Protein AF-A0A958CY22-F1 (afdb_monomer_lite)

Structure (mmCIF, N/CA/C/O backbone):
data_AF-A0A958CY22-F1
#
_entry.id   AF-A0A958CY22-F1
#
loop_
_atom_site.group_PDB
_atom_site.id
_atom_site.type_symbol
_atom_site.label_atom_id
_atom_site.label_alt_id
_atom_site.label_comp_id
_atom_site.label_asym_id
_atom_site.label_entity_id
_atom_site.label_seq_id
_atom_site.pdbx_PDB_ins_code
_atom_site.Cartn_x
_atom_site.Cartn_y
_atom_site.Cartn_z
_atom_site.occupancy
_atom_site.B_iso_or_equiv
_atom_site.auth_seq_id
_atom_site.auth_comp_id
_atom_site.auth_asym_id
_atom_site.auth_atom_id
_atom_site.pdbx_PDB_model_num
ATOM 1 N N . MET A 1 1 ? 6.767 20.736 -32.427 1.00 33.72 1 MET A N 1
ATOM 2 C CA . MET A 1 1 ? 7.071 20.604 -30.983 1.00 33.72 1 MET A CA 1
ATOM 3 C C . MET A 1 1 ? 5.880 19.954 -30.278 1.00 33.72 1 MET A C 1
ATOM 5 O O . MET A 1 1 ? 4.885 20.625 -30.028 1.00 33.72 1 MET A O 1
ATOM 9 N N . ARG A 1 2 ? 5.911 18.632 -30.047 1.00 34.78 2 ARG A N 1
ATOM 10 C CA . ARG A 1 2 ? 4.846 17.921 -29.315 1.00 34.78 2 ARG A CA 1
ATOM 11 C C . ARG A 1 2 ? 5.067 18.125 -27.814 1.00 34.78 2 ARG A C 1
ATOM 13 O O . ARG A 1 2 ? 6.156 17.864 -27.317 1.00 34.78 2 ARG A O 1
ATOM 20 N N . ARG A 1 3 ? 4.049 18.636 -27.115 1.00 34.81 3 ARG A N 1
ATOM 21 C CA . ARG A 1 3 ? 4.060 18.842 -25.659 1.00 34.81 3 ARG A CA 1
ATOM 22 C C . ARG A 1 3 ? 4.306 17.505 -24.953 1.00 34.81 3 ARG A C 1
ATOM 24 O O . ARG A 1 3 ? 3.492 16.594 -25.085 1.00 34.81 3 ARG A O 1
ATOM 31 N N . TRP A 1 4 ? 5.395 17.431 -24.194 1.00 35.09 4 TRP A N 1
ATOM 32 C CA . TRP A 1 4 ? 5.685 16.371 -23.234 1.00 35.09 4 TRP A CA 1
ATOM 33 C C . TRP A 1 4 ? 4.557 16.315 -22.201 1.00 35.09 4 TRP A C 1
ATOM 35 O O . TRP A 1 4 ? 4.422 17.208 -21.366 1.00 35.09 4 TRP A O 1
ATOM 45 N N . ARG A 1 5 ? 3.701 15.295 -22.285 1.00 36.97 5 ARG A N 1
ATOM 46 C CA . ARG A 1 5 ? 2.822 14.927 -21.174 1.00 36.97 5 ARG A CA 1
ATOM 47 C C . ARG A 1 5 ? 3.485 13.756 -20.445 1.00 36.97 5 ARG A C 1
ATOM 49 O O . ARG A 1 5 ? 3.917 12.829 -21.123 1.00 36.97 5 ARG A O 1
ATOM 56 N N . PRO A 1 6 ? 3.569 13.765 -19.105 1.00 38.12 6 PRO A N 1
ATOM 57 C CA . PRO A 1 6 ? 4.000 12.587 -18.359 1.00 38.12 6 PRO A CA 1
ATOM 58 C C . PRO A 1 6 ? 3.012 11.441 -18.643 1.00 38.12 6 PRO A C 1
ATOM 60 O O . PRO A 1 6 ? 1.826 11.534 -18.316 1.00 38.12 6 PRO A O 1
ATOM 63 N N . ASN A 1 7 ? 3.483 10.392 -19.323 1.00 43.19 7 ASN A N 1
ATOM 64 C CA . ASN A 1 7 ? 2.647 9.354 -19.940 1.00 43.19 7 ASN A CA 1
ATOM 65 C C . ASN A 1 7 ? 2.098 8.287 -18.963 1.00 43.19 7 ASN A C 1
ATOM 67 O O . ASN A 1 7 ? 1.378 7.396 -19.398 1.00 43.19 7 ASN A O 1
ATOM 71 N N . PHE A 1 8 ? 2.299 8.418 -17.644 1.00 42.06 8 PHE A N 1
ATOM 72 C CA . PHE A 1 8 ? 1.685 7.556 -16.600 1.00 42.06 8 PHE A CA 1
ATOM 73 C C . PHE A 1 8 ? 0.163 7.692 -16.504 1.00 42.06 8 PHE A C 1
ATOM 75 O O . PHE A 1 8 ? -0.465 7.077 -15.649 1.00 42.06 8 PHE A O 1
ATOM 82 N N . ARG A 1 9 ? -0.439 8.548 -17.335 1.00 44.72 9 ARG A N 1
ATOM 83 C CA . ARG A 1 9 ? -1.877 8.827 -17.344 1.00 44.72 9 ARG A CA 1
ATOM 84 C C . ARG A 1 9 ? -2.628 8.129 -18.478 1.00 44.72 9 ARG A C 1
ATOM 86 O O . ARG A 1 9 ? -3.824 8.373 -18.613 1.00 44.72 9 ARG A O 1
ATOM 93 N N . ARG A 1 10 ? -1.967 7.328 -19.326 1.00 46.97 10 ARG A N 1
ATOM 94 C CA . ARG A 1 10 ? -2.679 6.556 -20.353 1.00 46.97 10 ARG A CA 1
ATOM 95 C C . ARG A 1 10 ? -3.283 5.307 -19.724 1.00 46.97 10 ARG A C 1
ATOM 97 O O . ARG A 1 10 ? -2.563 4.418 -19.287 1.00 46.97 10 ARG A O 1
ATOM 104 N N . PHE A 1 11 ? -4.610 5.300 -19.680 1.00 45.62 11 PHE A N 1
ATOM 105 C CA . PHE A 1 11 ? -5.423 4.127 -19.411 1.00 45.62 11 PHE A CA 1
ATOM 106 C C . PHE A 1 11 ? -6.185 3.756 -20.688 1.00 45.62 11 PHE A C 1
ATOM 108 O O . PHE A 1 11 ? -6.754 4.660 -21.311 1.00 45.62 11 PHE A O 1
ATOM 115 N N . PRO A 1 12 ? -6.224 2.469 -21.070 1.00 56.66 12 PRO A N 1
ATOM 116 C CA . PRO A 1 12 ? -5.570 1.331 -20.409 1.00 56.66 12 PRO A CA 1
ATOM 117 C C . PRO A 1 12 ? -4.033 1.390 -20.492 1.00 56.66 12 PRO A C 1
ATOM 119 O O . PRO A 1 12 ? -3.479 2.062 -21.363 1.00 56.66 12 PRO A O 1
ATOM 122 N N . ILE A 1 13 ? -3.358 0.723 -19.548 1.00 59.38 13 ILE A N 1
ATOM 123 C CA . ILE A 1 13 ? -1.906 0.508 -19.612 1.00 59.38 13 ILE A CA 1
ATOM 124 C C . ILE A 1 13 ? -1.635 -0.316 -20.882 1.00 59.38 13 ILE A C 1
ATOM 126 O O . ILE A 1 13 ? -2.369 -1.277 -21.123 1.00 59.38 13 ILE A O 1
ATOM 130 N N . PRO A 1 14 ? -0.649 0.051 -21.722 1.00 64.06 14 PRO A N 1
ATOM 131 C CA . PRO A 1 14 ? -0.356 -0.708 -22.931 1.00 64.06 14 PRO A CA 1
ATOM 132 C C . PRO A 1 14 ? -0.035 -2.158 -22.598 1.00 64.06 14 PRO A C 1
ATOM 134 O O . PRO A 1 14 ? 0.715 -2.411 -21.660 1.00 64.06 14 PRO A O 1
ATOM 137 N N . THR A 1 15 ? -0.567 -3.100 -23.370 1.00 67.12 15 THR A N 1
ATOM 138 C CA . THR A 1 15 ? -0.242 -4.530 -23.242 1.00 67.12 15 THR A CA 1
ATOM 139 C C . THR A 1 15 ? 0.987 -4.922 -24.061 1.00 67.12 15 THR A C 1
ATOM 141 O O . THR A 1 15 ? 1.519 -6.009 -23.870 1.00 67.12 15 THR A O 1
ATOM 144 N N . ASP A 1 16 ? 1.432 -4.055 -24.977 1.00 77.31 16 ASP A N 1
ATOM 145 C CA . ASP A 1 16 ? 2.635 -4.261 -25.783 1.00 77.31 16 ASP A CA 1
ATOM 146 C C . ASP A 1 16 ? 3.909 -4.002 -24.947 1.00 77.31 16 ASP A C 1
ATOM 148 O O . ASP A 1 16 ? 4.103 -2.876 -24.467 1.00 77.31 16 ASP A O 1
ATOM 152 N N . PRO A 1 17 ? 4.804 -4.997 -24.780 1.00 75.62 17 PRO A N 1
ATOM 153 C CA . PRO A 1 17 ? 6.037 -4.842 -24.011 1.00 75.62 17 PRO A CA 1
ATOM 154 C C . PRO A 1 17 ? 6.960 -3.731 -24.532 1.00 75.62 17 PRO A C 1
ATOM 156 O O . PRO A 1 17 ? 7.641 -3.078 -23.735 1.00 75.62 17 PRO A O 1
ATOM 159 N N . LEU A 1 18 ? 6.983 -3.484 -25.848 1.00 80.00 18 LEU A N 1
ATOM 160 C CA . LEU A 1 18 ? 7.815 -2.430 -26.434 1.00 80.00 18 LEU A CA 1
ATOM 161 C C . LEU A 1 18 ? 7.274 -1.038 -26.088 1.00 80.00 18 LEU A C 1
ATOM 163 O O . LEU A 1 18 ? 8.042 -0.146 -25.704 1.00 80.00 18 LEU A O 1
ATOM 167 N N . GLU A 1 19 ? 5.955 -0.847 -26.160 1.00 78.69 19 GLU A N 1
ATOM 168 C CA . GLU A 1 19 ? 5.313 0.389 -25.712 1.00 78.69 19 GLU A CA 1
ATOM 169 C C . GLU A 1 19 ? 5.536 0.617 -24.206 1.00 78.69 19 GLU A C 1
ATOM 171 O O . GLU A 1 19 ? 5.908 1.721 -23.800 1.00 78.69 19 GLU A O 1
ATOM 176 N N . GLN A 1 20 ? 5.419 -0.423 -23.373 1.00 74.62 20 GLN A N 1
ATOM 177 C CA . GLN A 1 20 ? 5.698 -0.338 -21.933 1.00 74.62 20 GLN A CA 1
ATOM 178 C C . GLN A 1 20 ? 7.151 0.062 -21.629 1.00 74.62 20 GLN A C 1
ATOM 180 O O . GLN A 1 20 ? 7.384 0.964 -20.820 1.00 74.62 20 GLN A O 1
ATOM 185 N N . LEU A 1 21 ? 8.137 -0.552 -22.292 1.00 77.81 21 LEU A N 1
ATOM 186 C CA . LEU A 1 21 ? 9.550 -0.176 -22.150 1.00 77.81 21 LEU A CA 1
ATOM 187 C C . LEU A 1 21 ? 9.798 1.262 -22.573 1.00 77.81 21 LEU A C 1
ATOM 189 O O . LEU A 1 21 ? 10.512 1.996 -21.892 1.00 77.81 21 LEU A O 1
ATOM 193 N N . THR A 1 22 ? 9.171 1.680 -23.668 1.00 81.69 22 THR A N 1
ATOM 194 C CA . THR A 1 22 ? 9.268 3.051 -24.165 1.00 81.69 22 THR A CA 1
ATOM 195 C C . THR A 1 22 ? 8.707 4.040 -23.141 1.00 81.69 22 THR A C 1
ATOM 197 O O . THR A 1 22 ? 9.287 5.104 -22.921 1.00 81.69 22 THR A O 1
ATOM 200 N N . LEU A 1 23 ? 7.613 3.699 -22.455 1.00 76.00 23 LEU A N 1
ATOM 201 C CA . LEU A 1 23 ? 7.080 4.501 -21.351 1.00 76.00 23 LEU A CA 1
ATOM 202 C C . LEU A 1 23 ? 8.034 4.564 -20.154 1.00 76.00 23 LEU A C 1
ATOM 204 O O . LEU A 1 23 ? 8.217 5.641 -19.587 1.00 76.00 23 LEU A O 1
ATOM 208 N N . ILE A 1 24 ? 8.659 3.441 -19.792 1.00 75.62 24 ILE A N 1
ATOM 209 C CA . ILE A 1 24 ? 9.658 3.386 -18.717 1.00 75.62 24 ILE A CA 1
ATOM 210 C C . ILE A 1 24 ? 10.870 4.256 -19.054 1.00 75.62 24 ILE A C 1
ATOM 212 O O . ILE A 1 24 ? 11.271 5.089 -18.241 1.00 75.62 24 ILE A O 1
ATOM 216 N N . ALA A 1 25 ? 11.424 4.112 -20.259 1.00 80.88 25 ALA A N 1
ATOM 217 C CA . ALA A 1 25 ? 12.580 4.876 -20.718 1.00 80.88 25 ALA A CA 1
ATOM 218 C C . ALA A 1 25 ? 12.304 6.387 -20.744 1.00 80.88 25 ALA A C 1
ATOM 220 O O . ALA A 1 25 ? 13.154 7.180 -20.339 1.00 80.88 25 ALA A O 1
ATOM 221 N N . ASN A 1 26 ? 11.100 6.784 -21.166 1.00 82.00 26 ASN A N 1
ATOM 222 C CA . ASN A 1 26 ? 10.700 8.188 -21.248 1.00 82.00 26 ASN A CA 1
ATOM 223 C C . ASN A 1 26 ? 10.445 8.848 -19.884 1.00 82.00 26 ASN A C 1
ATOM 225 O O . ASN A 1 26 ? 10.402 10.075 -19.816 1.00 82.00 26 ASN A O 1
ATOM 229 N N . ASP A 1 27 ? 10.283 8.078 -18.804 1.00 74.75 27 ASP A N 1
ATOM 230 C CA . ASP A 1 27 ? 10.155 8.627 -17.451 1.00 74.75 27 ASP A CA 1
ATOM 231 C C . ASP A 1 27 ? 10.815 7.742 -16.392 1.00 74.75 27 ASP A C 1
ATOM 233 O O . ASP A 1 27 ? 10.229 7.279 -15.406 1.00 74.75 27 ASP A O 1
ATOM 237 N N . ARG A 1 28 ? 12.112 7.551 -16.593 1.00 77.50 28 ARG A N 1
ATOM 238 C CA . ARG A 1 28 ? 12.985 6.890 -15.632 1.00 77.50 28 ARG A CA 1
ATOM 239 C C . ARG A 1 28 ? 12.877 7.498 -14.228 1.00 77.50 28 ARG A C 1
ATOM 241 O O . ARG A 1 28 ? 12.958 6.770 -13.235 1.00 77.50 28 ARG A O 1
ATOM 248 N N . ALA A 1 29 ? 12.699 8.818 -14.140 1.00 73.69 29 ALA A N 1
ATOM 249 C CA . ALA A 1 29 ? 12.594 9.540 -12.877 1.00 73.69 29 ALA A CA 1
ATOM 250 C C . ALA A 1 29 ? 11.324 9.149 -12.108 1.00 73.69 29 ALA A C 1
ATOM 252 O O . ALA A 1 29 ? 11.418 8.805 -10.933 1.00 73.69 29 ALA A O 1
ATOM 253 N N . GLY A 1 30 ? 10.162 9.119 -12.765 1.00 71.81 30 GLY A N 1
ATOM 254 C CA . GLY A 1 30 ? 8.895 8.693 -12.173 1.00 71.81 30 GLY A CA 1
ATOM 255 C C . GLY A 1 30 ? 8.914 7.234 -11.714 1.00 71.81 30 GLY A C 1
ATOM 256 O O . GLY A 1 30 ? 8.456 6.928 -10.612 1.00 71.81 30 GLY A O 1
ATOM 257 N N . TRP A 1 31 ? 9.522 6.339 -12.499 1.00 73.50 31 TRP A N 1
ATOM 258 C CA . TRP A 1 31 ? 9.718 4.934 -12.111 1.00 73.50 31 TRP A CA 1
ATOM 259 C C . TRP A 1 31 ? 10.603 4.774 -10.876 1.00 73.50 31 TRP A C 1
ATOM 261 O O . TRP A 1 31 ? 10.251 4.041 -9.949 1.00 73.50 31 TRP A O 1
ATOM 271 N N . THR A 1 32 ? 11.719 5.502 -10.841 1.00 76.50 32 THR A N 1
ATOM 272 C CA . THR A 1 32 ? 12.654 5.510 -9.707 1.00 76.50 32 THR A CA 1
ATOM 273 C C . THR A 1 32 ? 11.997 6.104 -8.463 1.00 76.50 32 THR A C 1
ATOM 275 O O . THR A 1 32 ? 12.089 5.534 -7.378 1.00 76.50 32 THR A O 1
ATOM 278 N N . ALA A 1 33 ? 11.267 7.211 -8.619 1.00 72.94 33 ALA A N 1
ATOM 279 C CA . ALA A 1 33 ? 10.546 7.854 -7.531 1.00 72.94 33 ALA A CA 1
ATOM 280 C C . ALA A 1 33 ? 9.506 6.911 -6.918 1.00 72.94 33 ALA A C 1
ATOM 282 O O . ALA A 1 33 ? 9.477 6.763 -5.703 1.00 72.94 33 ALA A O 1
ATOM 283 N N . GLN A 1 34 ? 8.707 6.207 -7.726 1.00 75.38 34 GLN A N 1
ATOM 284 C CA . GLN A 1 34 ? 7.757 5.214 -7.210 1.00 75.38 34 GLN A CA 1
ATOM 285 C C . GLN A 1 34 ? 8.470 4.089 -6.450 1.00 75.38 34 GLN A C 1
ATOM 287 O O . GLN A 1 34 ? 8.068 3.748 -5.339 1.00 75.38 34 GLN A O 1
ATOM 292 N N . ALA A 1 35 ? 9.558 3.550 -7.005 1.00 80.81 35 ALA A N 1
ATOM 293 C CA . ALA A 1 35 ? 10.323 2.489 -6.355 1.00 80.81 35 ALA A CA 1
ATOM 294 C C . ALA A 1 35 ? 10.860 2.893 -4.968 1.00 80.81 35 ALA A C 1
ATOM 296 O O . ALA A 1 35 ? 11.015 2.031 -4.107 1.00 80.81 35 ALA A O 1
ATOM 297 N N . VAL A 1 36 ? 11.107 4.182 -4.724 1.00 81.56 36 VAL A N 1
ATOM 298 C CA . VAL A 1 36 ? 11.608 4.688 -3.436 1.00 81.56 36 VAL A CA 1
ATOM 299 C C . VAL A 1 36 ? 10.482 5.164 -2.514 1.00 81.56 36 VAL A C 1
ATOM 301 O O . VAL A 1 36 ? 10.473 4.834 -1.330 1.00 81.56 36 VAL A O 1
ATOM 304 N N . ILE A 1 37 ? 9.513 5.917 -3.036 1.00 81.31 37 ILE A N 1
ATOM 305 C CA . ILE A 1 37 ? 8.447 6.544 -2.242 1.00 81.31 37 ILE A CA 1
ATOM 306 C C . ILE A 1 37 ? 7.536 5.486 -1.614 1.00 81.31 37 ILE A C 1
ATOM 308 O O . ILE A 1 37 ? 7.178 5.622 -0.448 1.00 81.31 37 ILE A O 1
ATOM 312 N N . PHE A 1 38 ? 7.179 4.419 -2.336 1.00 79.81 38 PHE A N 1
ATOM 313 C CA . PHE A 1 38 ? 6.271 3.397 -1.804 1.00 79.81 38 PHE A CA 1
ATOM 314 C C . PHE A 1 38 ? 6.808 2.679 -0.561 1.00 79.81 38 PHE A C 1
ATOM 316 O O . PHE A 1 38 ? 6.089 2.656 0.440 1.00 79.81 38 PHE A O 1
ATOM 323 N N . PRO A 1 39 ? 8.052 2.160 -0.546 1.00 84.44 39 PRO A N 1
ATOM 324 C CA . PRO A 1 39 ? 8.651 1.628 0.674 1.00 84.44 39 PRO A CA 1
ATOM 325 C C . PRO A 1 39 ? 8.637 2.623 1.836 1.00 84.44 39 PRO A C 1
ATOM 327 O O . PRO A 1 39 ? 8.275 2.267 2.955 1.00 84.44 39 PRO A O 1
ATOM 330 N N . VAL A 1 40 ? 8.980 3.888 1.576 1.00 85.25 40 VAL A N 1
ATOM 331 C CA . VAL A 1 40 ? 8.979 4.933 2.610 1.00 85.25 40 VAL A CA 1
ATOM 332 C C . VAL A 1 40 ? 7.570 5.143 3.170 1.00 85.25 40 VAL A C 1
ATOM 334 O O . VAL A 1 40 ? 7.398 5.219 4.386 1.00 85.25 40 VAL A O 1
ATOM 337 N N . CYS A 1 41 ? 6.549 5.172 2.311 1.00 84.19 41 CYS A N 1
ATOM 338 C CA . CYS A 1 41 ? 5.154 5.266 2.731 1.00 84.19 41 CYS A CA 1
ATOM 339 C C . CYS A 1 41 ? 4.720 4.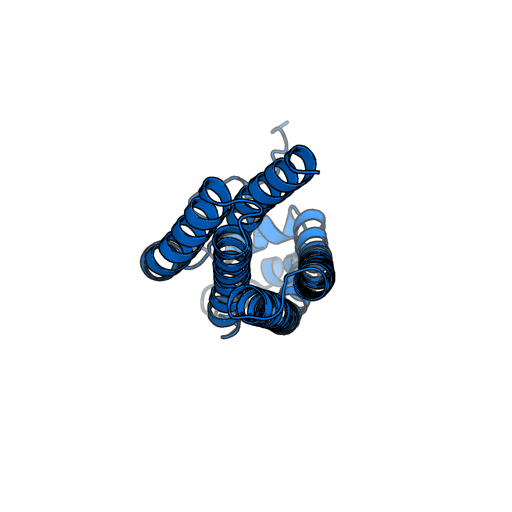055 3.568 1.00 84.19 41 CYS A C 1
ATOM 341 O O . CYS A 1 41 ? 4.157 4.244 4.642 1.00 84.19 41 CYS A O 1
ATOM 343 N N . PHE A 1 42 ? 5.006 2.822 3.135 1.00 84.44 42 PHE A N 1
ATOM 344 C CA . PHE A 1 42 ? 4.632 1.628 3.903 1.00 84.44 42 PHE A CA 1
ATOM 345 C C . PHE A 1 42 ? 5.344 1.553 5.258 1.00 84.44 42 PHE A C 1
ATOM 347 O O . PHE A 1 42 ? 4.730 1.168 6.257 1.00 84.44 42 PHE A O 1
ATOM 354 N N . LEU A 1 43 ? 6.607 1.981 5.325 1.00 89.25 43 LEU A N 1
ATOM 355 C CA . LEU A 1 43 ? 7.3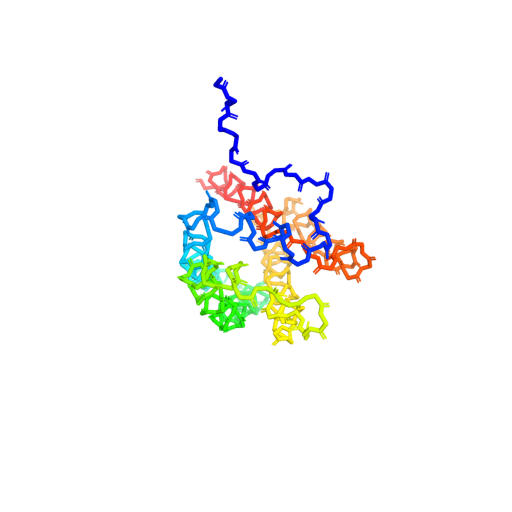24 2.118 6.590 1.00 89.25 43 LEU A CA 1
ATOM 356 C C . LEU A 1 43 ? 6.637 3.139 7.505 1.00 89.25 43 LEU A C 1
ATOM 358 O O . LEU A 1 43 ? 6.365 2.838 8.668 1.00 89.25 43 LEU A O 1
ATOM 362 N N . ALA A 1 44 ? 6.301 4.317 6.974 1.00 86.00 44 ALA A N 1
ATOM 363 C CA . ALA A 1 44 ? 5.577 5.334 7.726 1.00 86.00 44 ALA A CA 1
ATOM 364 C C . ALA A 1 44 ? 4.228 4.803 8.240 1.00 86.00 44 ALA A C 1
ATOM 366 O O . ALA A 1 44 ? 3.904 5.007 9.407 1.00 86.00 44 ALA A O 1
ATOM 367 N N . PHE A 1 45 ? 3.470 4.064 7.425 1.00 84.94 45 PHE A N 1
ATOM 368 C CA . PHE A 1 45 ? 2.190 3.476 7.841 1.00 84.94 45 PHE A CA 1
ATOM 369 C C . PHE A 1 45 ? 2.360 2.435 8.934 1.00 84.94 45 PHE A C 1
ATOM 371 O O . PHE A 1 45 ? 1.628 2.468 9.916 1.00 84.94 45 PHE A O 1
ATOM 378 N N . THR A 1 46 ? 3.363 1.569 8.817 1.00 91.06 46 THR A N 1
ATOM 379 C CA . THR A 1 46 ? 3.685 0.581 9.854 1.00 91.06 46 THR A CA 1
ATOM 380 C C . THR A 1 46 ? 3.913 1.266 11.205 1.00 91.06 46 THR A C 1
ATOM 382 O O . THR A 1 46 ? 3.333 0.867 12.216 1.00 91.06 46 THR A O 1
ATOM 385 N N . ILE A 1 47 ? 4.694 2.352 11.213 1.00 92.12 47 ILE A N 1
ATOM 386 C CA . ILE A 1 47 ? 4.995 3.131 12.422 1.00 92.12 47 ILE A CA 1
ATOM 387 C C . ILE A 1 47 ? 3.742 3.839 12.949 1.00 92.12 47 ILE A C 1
ATOM 389 O O . ILE A 1 47 ? 3.430 3.727 14.135 1.00 92.12 47 ILE A O 1
ATOM 393 N N . ILE A 1 48 ? 3.008 4.548 12.085 1.00 89.00 48 ILE A N 1
ATOM 394 C CA . ILE A 1 48 ? 1.806 5.299 12.471 1.00 89.00 48 ILE A CA 1
ATOM 395 C C . ILE A 1 48 ? 0.748 4.347 13.030 1.00 89.00 48 ILE A C 1
ATOM 397 O O . ILE A 1 48 ? 0.194 4.610 14.092 1.00 89.00 48 ILE A O 1
ATOM 401 N N . PHE A 1 49 ? 0.492 3.218 12.373 1.00 91.81 49 PHE A N 1
ATOM 402 C CA . PHE A 1 49 ? -0.534 2.270 12.806 1.00 91.81 49 PHE A CA 1
ATOM 403 C C . PHE A 1 49 ? -0.144 1.621 14.135 1.00 91.81 49 PHE A C 1
ATOM 405 O O . PHE A 1 49 ? -0.985 1.514 15.027 1.00 91.81 49 PHE A O 1
ATOM 412 N N . GLY A 1 50 ? 1.136 1.281 14.325 1.00 91.19 50 GLY A N 1
ATOM 413 C CA . GLY A 1 50 ? 1.646 0.799 15.612 1.00 91.19 50 GLY A CA 1
ATOM 414 C C . GLY A 1 50 ? 1.498 1.838 16.731 1.00 91.19 50 GLY A C 1
ATOM 415 O O . GLY A 1 50 ? 1.051 1.521 17.834 1.00 91.19 50 GLY A O 1
ATOM 416 N N . TRP A 1 51 ? 1.794 3.105 16.433 1.00 92.56 51 TRP A N 1
ATOM 417 C CA . TRP A 1 51 ? 1.621 4.232 17.354 1.00 92.56 51 TRP A CA 1
ATOM 418 C C . TRP A 1 51 ? 0.149 4.486 17.712 1.00 92.56 51 TRP A C 1
ATOM 420 O O . TRP A 1 51 ? -0.159 4.793 18.868 1.00 92.56 51 TRP A O 1
ATOM 430 N N . MET A 1 52 ? -0.768 4.326 16.752 1.00 90.06 52 MET A N 1
ATOM 431 C CA . MET A 1 52 ? -2.213 4.402 16.989 1.00 90.06 52 MET A CA 1
ATOM 432 C C . MET A 1 52 ? -2.679 3.233 17.855 1.00 90.06 52 MET A C 1
ATOM 434 O O . MET A 1 52 ? -3.372 3.446 18.845 1.00 90.06 52 MET A O 1
ATOM 438 N N . ALA A 1 53 ? -2.240 2.012 17.546 1.00 92.38 53 ALA A N 1
ATOM 439 C CA . ALA A 1 53 ? -2.578 0.823 18.316 1.00 92.38 53 ALA A CA 1
ATOM 440 C C . ALA A 1 53 ? -2.166 0.943 19.791 1.00 92.38 53 ALA A C 1
ATOM 442 O O . ALA A 1 53 ? -2.897 0.504 20.676 1.00 92.38 53 ALA A O 1
ATOM 443 N N . ALA A 1 54 ? -1.025 1.578 20.075 1.00 93.12 54 ALA A N 1
ATOM 444 C CA . ALA A 1 54 ? -0.571 1.835 21.440 1.00 93.12 54 ALA A CA 1
ATOM 445 C C . ALA A 1 54 ? -1.479 2.801 22.228 1.00 93.12 54 ALA A C 1
ATOM 447 O O . ALA A 1 54 ? -1.475 2.755 23.456 1.00 93.12 54 ALA A O 1
ATOM 448 N N . ARG A 1 55 ? -2.253 3.656 21.543 1.00 91.31 55 ARG A N 1
ATOM 449 C CA . ARG A 1 55 ? -3.187 4.623 22.152 1.00 91.31 55 ARG A CA 1
ATOM 450 C C . ARG A 1 55 ? -4.620 4.124 22.270 1.00 91.31 55 ARG A C 1
ATOM 452 O O . ARG A 1 55 ? -5.410 4.747 22.973 1.00 91.31 55 ARG A O 1
ATOM 459 N N . LEU A 1 56 ? -4.973 3.047 21.575 1.00 90.38 56 LEU A N 1
ATOM 460 C CA . LEU A 1 56 ? -6.316 2.491 21.664 1.00 90.38 56 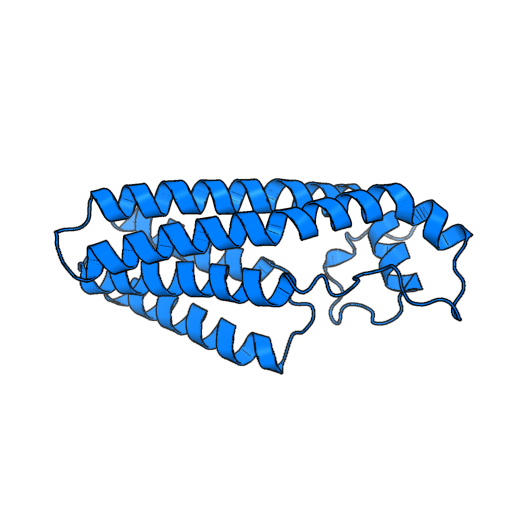LEU A CA 1
ATOM 461 C C . LEU A 1 56 ? -6.511 1.742 22.993 1.00 90.38 56 LEU A C 1
ATOM 463 O O . LEU A 1 56 ? -5.571 1.111 23.491 1.00 90.38 56 LEU A O 1
ATOM 467 N N . PRO A 1 57 ? -7.731 1.769 23.562 1.00 88.06 57 PRO A N 1
ATOM 468 C CA . PRO A 1 57 ? -8.050 0.990 24.752 1.00 88.06 57 PRO A CA 1
ATOM 469 C C . PRO A 1 57 ? -7.824 -0.506 24.502 1.00 88.06 57 PRO A C 1
ATOM 471 O O . PRO A 1 57 ? -7.947 -1.000 23.378 1.00 88.06 57 PRO A O 1
ATOM 474 N N . ALA A 1 58 ? -7.476 -1.241 25.561 1.00 90.00 58 ALA A N 1
ATOM 475 C CA . ALA A 1 58 ? -7.300 -2.687 25.476 1.00 90.00 58 ALA A CA 1
ATOM 476 C C . ALA A 1 58 ? -8.602 -3.359 25.004 1.00 90.00 58 ALA A C 1
ATOM 478 O O . ALA A 1 58 ? -9.681 -3.052 25.504 1.00 90.00 58 ALA A O 1
ATOM 479 N N . GLY A 1 59 ? -8.496 -4.266 24.029 1.00 92.50 59 GLY A N 1
ATOM 480 C CA . GLY A 1 59 ? -9.650 -4.931 23.426 1.00 92.50 59 GLY A CA 1
ATOM 481 C C . GLY A 1 59 ? -9.446 -5.243 21.946 1.00 92.50 59 GLY A C 1
ATOM 482 O O . GLY A 1 59 ? -8.335 -5.153 21.417 1.00 92.50 59 GLY A O 1
ATOM 483 N N . SER A 1 60 ? -10.536 -5.604 21.269 1.00 93.44 60 SER A N 1
ATOM 484 C CA . SER A 1 60 ? -10.538 -5.984 19.850 1.00 93.44 60 SER A CA 1
ATOM 485 C C . SER A 1 60 ? -10.016 -4.870 18.938 1.00 93.44 60 SER A C 1
ATOM 487 O O . SER A 1 60 ? -9.208 -5.141 18.055 1.00 93.44 60 SER A O 1
ATOM 489 N N . ALA A 1 61 ? -10.394 -3.613 19.191 1.00 93.19 61 ALA A N 1
ATOM 490 C CA . ALA A 1 61 ? -9.938 -2.464 18.407 1.00 93.19 61 ALA A CA 1
ATOM 491 C C . ALA A 1 61 ? -8.405 -2.325 18.402 1.00 93.19 61 ALA A C 1
ATOM 493 O O . ALA A 1 61 ? -7.796 -2.116 17.353 1.00 93.19 61 ALA A O 1
ATOM 494 N N . ARG A 1 62 ? -7.755 -2.519 19.557 1.00 95.31 62 ARG A N 1
ATOM 495 C CA . ARG A 1 62 ? -6.291 -2.480 19.657 1.00 95.31 62 ARG A CA 1
ATOM 496 C C . ARG A 1 62 ? -5.629 -3.620 18.888 1.00 95.31 62 ARG A C 1
ATOM 498 O O . ARG A 1 62 ? -4.657 -3.377 18.179 1.00 95.31 62 ARG A O 1
ATOM 505 N N . TRP A 1 63 ? -6.157 -4.839 18.984 1.00 97.56 63 TRP A N 1
ATOM 506 C CA . TRP A 1 63 ? -5.624 -5.981 18.233 1.00 97.56 63 TRP A CA 1
ATOM 507 C C . TRP A 1 63 ? -5.767 -5.810 16.721 1.00 97.56 63 TRP A C 1
ATOM 509 O O . TRP A 1 63 ? -4.835 -6.130 15.988 1.00 97.56 63 TRP A O 1
ATOM 519 N N . LEU A 1 64 ? -6.879 -5.234 16.257 1.00 96.38 64 LEU A N 1
ATOM 520 C CA . LEU A 1 64 ? -7.066 -4.891 14.846 1.00 96.38 64 LEU A CA 1
ATOM 521 C C . LEU A 1 64 ? -6.049 -3.845 14.375 1.00 96.38 64 LEU A C 1
ATOM 523 O O . LEU A 1 64 ? -5.470 -4.005 13.305 1.00 96.38 64 LEU A O 1
ATOM 527 N N . ALA A 1 65 ? -5.763 -2.820 15.182 1.00 94.62 65 ALA A N 1
ATOM 528 C CA . ALA A 1 65 ? -4.740 -1.829 14.850 1.00 94.62 65 ALA A CA 1
ATOM 529 C C . ALA A 1 65 ? -3.312 -2.419 14.845 1.00 94.62 65 ALA A C 1
ATOM 531 O O . ALA A 1 65 ? -2.502 -2.053 13.994 1.00 94.62 65 ALA A O 1
ATOM 532 N N . ILE A 1 66 ? -3.002 -3.369 15.738 1.00 97.06 66 ILE A N 1
ATOM 533 C CA . ILE A 1 66 ? -1.731 -4.120 15.702 1.00 97.06 66 ILE A CA 1
ATOM 534 C C . ILE A 1 66 ? -1.643 -4.947 14.416 1.00 97.06 66 ILE A C 1
ATOM 536 O O . ILE A 1 66 ? -0.642 -4.876 13.706 1.00 97.06 66 ILE A O 1
ATOM 540 N N . ALA A 1 67 ? -2.695 -5.701 14.088 1.00 97.50 67 ALA A N 1
ATOM 541 C CA . ALA A 1 67 ? -2.749 -6.495 12.866 1.00 97.50 67 ALA A CA 1
ATOM 542 C C . ALA A 1 67 ? -2.616 -5.614 11.612 1.00 97.50 67 ALA A C 1
ATOM 544 O O . ALA A 1 67 ? -1.909 -5.985 10.678 1.00 97.50 67 ALA A O 1
ATOM 545 N N . ALA A 1 68 ? -3.213 -4.418 11.620 1.00 94.69 68 ALA A N 1
ATOM 546 C CA . ALA A 1 68 ? -3.045 -3.427 10.563 1.00 94.69 68 ALA A CA 1
ATOM 547 C C . ALA A 1 68 ? -1.578 -3.007 10.395 1.00 94.69 68 ALA A C 1
ATOM 549 O O . ALA A 1 68 ? -1.069 -2.993 9.276 1.00 94.69 68 ALA A O 1
ATOM 550 N N . ALA A 1 69 ? -0.880 -2.704 11.494 1.00 95.69 69 ALA A N 1
ATOM 551 C CA . ALA A 1 69 ? 0.537 -2.346 11.460 1.00 95.69 69 ALA A CA 1
ATOM 552 C C . ALA A 1 69 ? 1.406 -3.491 10.913 1.00 95.69 69 ALA A C 1
ATOM 554 O O . ALA A 1 69 ? 2.259 -3.264 10.057 1.00 95.69 69 ALA A O 1
ATOM 555 N N . LEU A 1 70 ? 1.152 -4.729 11.346 1.00 97.44 70 LEU A N 1
ATOM 556 C CA . LEU A 1 70 ? 1.860 -5.911 10.846 1.00 97.44 70 LEU A CA 1
ATOM 557 C C . LEU A 1 70 ? 1.601 -6.147 9.352 1.00 97.44 70 LEU A C 1
ATOM 559 O O . LEU A 1 70 ? 2.538 -6.428 8.608 1.00 97.44 70 LEU A O 1
ATOM 563 N N . ALA A 1 71 ? 0.358 -5.983 8.894 1.00 94.50 71 ALA A N 1
ATOM 564 C CA . ALA A 1 71 ? 0.005 -6.098 7.483 1.00 94.50 71 ALA A CA 1
ATOM 565 C C . ALA A 1 71 ? 0.668 -5.001 6.629 1.00 94.50 71 ALA A C 1
ATOM 567 O O . ALA A 1 71 ? 1.154 -5.293 5.538 1.00 94.50 71 ALA A O 1
ATOM 568 N N . ALA A 1 72 ? 0.768 -3.766 7.135 1.00 91.12 72 ALA A N 1
ATOM 569 C CA . ALA A 1 72 ? 1.521 -2.697 6.475 1.00 91.12 72 ALA A CA 1
ATOM 570 C C . ALA A 1 72 ? 3.024 -3.028 6.389 1.00 91.12 72 ALA A C 1
ATOM 572 O O . ALA A 1 72 ? 3.641 -2.824 5.342 1.00 91.12 72 ALA A O 1
ATOM 573 N N . GLY A 1 73 ? 3.593 -3.617 7.446 1.00 93.31 73 GLY A N 1
ATOM 574 C CA . GLY A 1 73 ? 4.975 -4.101 7.454 1.00 93.31 73 GLY A CA 1
ATOM 575 C C . GLY A 1 73 ? 5.206 -5.245 6.463 1.00 93.31 73 GLY A C 1
ATOM 576 O O . GLY A 1 73 ? 6.207 -5.260 5.752 1.00 93.31 73 GLY A O 1
ATOM 577 N N . ALA A 1 74 ? 4.257 -6.172 6.338 1.00 93.94 74 ALA A N 1
ATOM 578 C CA . ALA A 1 74 ? 4.308 -7.220 5.322 1.00 93.94 74 ALA A CA 1
ATOM 579 C C . ALA A 1 74 ? 4.218 -6.640 3.899 1.00 93.94 74 ALA A C 1
ATOM 581 O O . ALA A 1 74 ? 4.991 -7.037 3.028 1.00 93.94 74 ALA A O 1
ATOM 582 N N . ALA A 1 75 ? 3.339 -5.656 3.670 1.00 89.81 75 ALA A N 1
ATOM 583 C CA . ALA A 1 75 ? 3.228 -4.965 2.385 1.00 89.81 75 ALA A CA 1
ATOM 584 C C . ALA A 1 75 ? 4.538 -4.261 1.999 1.00 89.81 75 ALA A C 1
ATOM 586 O O . ALA A 1 75 ? 4.956 -4.357 0.847 1.00 89.81 75 ALA A O 1
ATOM 587 N N . LEU A 1 76 ? 5.225 -3.629 2.962 1.00 91.12 76 LEU A N 1
ATOM 588 C CA . LEU A 1 76 ? 6.569 -3.080 2.764 1.00 91.12 76 LEU A CA 1
ATOM 589 C C . LEU A 1 76 ? 7.530 -4.152 2.241 1.00 91.12 76 LEU A C 1
ATOM 591 O O . LEU A 1 76 ? 8.144 -3.958 1.194 1.00 91.12 76 LEU A O 1
ATOM 595 N N . LEU A 1 77 ? 7.650 -5.280 2.948 1.00 93.50 77 LEU A N 1
ATOM 596 C CA . LEU A 1 77 ? 8.587 -6.349 2.588 1.00 93.50 77 LEU A CA 1
ATOM 597 C C . LEU A 1 77 ? 8.289 -6.936 1.204 1.00 93.50 77 LEU A C 1
ATOM 599 O O . LEU A 1 77 ? 9.209 -7.154 0.421 1.00 93.50 77 LEU A O 1
ATOM 603 N N . LEU A 1 78 ? 7.011 -7.137 0.881 1.00 89.50 78 LEU A N 1
ATOM 604 C CA . LEU A 1 78 ? 6.563 -7.659 -0.414 1.00 89.50 78 LEU A CA 1
ATOM 605 C C . LEU A 1 78 ? 6.757 -6.657 -1.560 1.00 89.50 78 LEU A C 1
ATOM 607 O O . LEU A 1 78 ? 6.900 -7.060 -2.716 1.00 89.50 78 LEU A O 1
ATOM 611 N N . TRP A 1 79 ? 6.805 -5.360 -1.249 1.00 87.00 79 TRP A N 1
ATOM 612 C CA . TRP A 1 79 ? 7.075 -4.309 -2.222 1.00 87.00 79 TRP A CA 1
ATOM 613 C C . TRP A 1 79 ? 8.573 -4.145 -2.530 1.00 87.00 79 TRP A C 1
ATOM 615 O O . TRP A 1 79 ? 8.920 -3.705 -3.624 1.00 87.00 79 TRP A O 1
ATOM 625 N N . LEU A 1 80 ? 9.490 -4.523 -1.629 1.00 89.44 80 LEU A N 1
ATOM 626 C CA . LEU A 1 80 ? 10.936 -4.365 -1.864 1.00 89.44 80 LEU A CA 1
ATOM 627 C C . LEU A 1 80 ? 11.440 -5.068 -3.147 1.00 89.44 80 LEU A C 1
ATOM 629 O O . LEU A 1 80 ? 12.160 -4.418 -3.910 1.00 89.44 80 LEU A O 1
ATOM 633 N N . PRO A 1 81 ? 11.049 -6.324 -3.458 1.00 86.88 81 PRO A N 1
ATOM 634 C CA . PRO A 1 81 ? 11.387 -6.955 -4.735 1.00 86.88 81 PRO A CA 1
ATOM 635 C C . PRO A 1 81 ? 10.841 -6.185 -5.944 1.00 86.88 81 PRO A C 1
ATOM 637 O O . PRO A 1 81 ? 11.547 -6.017 -6.936 1.00 86.88 81 PRO A O 1
ATOM 640 N N . ILE A 1 82 ? 9.621 -5.645 -5.840 1.00 82.81 82 ILE A N 1
ATOM 641 C CA . ILE A 1 82 ? 8.993 -4.832 -6.893 1.00 82.81 82 ILE A CA 1
ATOM 642 C C . ILE A 1 82 ? 9.801 -3.551 -7.108 1.00 82.81 82 ILE A C 1
ATOM 644 O O . ILE A 1 82 ? 10.082 -3.179 -8.245 1.00 82.81 82 ILE A O 1
ATOM 648 N N . SER A 1 83 ? 10.223 -2.883 -6.034 1.00 85.19 83 SER A N 1
ATOM 649 C CA . SER A 1 83 ? 11.101 -1.714 -6.113 1.00 85.19 83 SER A CA 1
ATOM 650 C C . SER A 1 83 ? 12.429 -2.033 -6.794 1.00 85.19 83 SER A C 1
ATOM 652 O O . SER A 1 83 ? 12.855 -1.272 -7.662 1.00 85.19 83 SER A O 1
ATOM 654 N N . ALA A 1 84 ? 13.070 -3.150 -6.446 1.00 87.19 84 ALA A N 1
ATOM 655 C CA . ALA A 1 84 ? 14.323 -3.567 -7.071 1.00 87.19 84 ALA A CA 1
ATOM 656 C C . ALA A 1 84 ? 14.150 -3.812 -8.579 1.00 87.19 84 ALA A C 1
ATOM 658 O O . ALA A 1 84 ? 14.925 -3.290 -9.384 1.00 87.19 84 ALA A O 1
ATOM 659 N N . ASP A 1 85 ? 13.091 -4.522 -8.971 1.00 83.12 85 ASP A N 1
ATOM 660 C CA . ASP A 1 85 ? 12.773 -4.777 -10.376 1.00 83.12 85 ASP A CA 1
ATOM 661 C C . ASP A 1 85 ? 12.462 -3.485 -11.136 1.00 83.12 85 ASP A C 1
ATOM 663 O O . ASP A 1 85 ? 12.952 -3.286 -12.248 1.00 83.12 85 ASP A O 1
ATOM 667 N N . ARG A 1 86 ? 11.729 -2.555 -10.518 1.00 81.75 86 ARG A N 1
ATOM 668 C CA . ARG A 1 86 ? 11.456 -1.230 -11.089 1.00 81.75 86 ARG A CA 1
ATOM 669 C C . ARG A 1 86 ? 12.724 -0.416 -11.303 1.00 81.75 86 ARG A C 1
ATOM 671 O O . ARG A 1 86 ? 12.867 0.193 -12.359 1.00 81.75 86 ARG A O 1
ATOM 678 N N . LEU A 1 87 ? 13.649 -0.416 -10.344 1.00 85.69 87 LEU A N 1
ATOM 679 C CA . LEU A 1 87 ? 14.939 0.269 -10.474 1.00 85.69 87 LEU A CA 1
ATOM 680 C C . LEU A 1 87 ? 15.800 -0.363 -11.572 1.00 85.69 87 LEU A C 1
ATOM 682 O O . LEU A 1 87 ? 16.397 0.360 -12.371 1.00 85.69 87 LEU A O 1
ATOM 686 N N . ARG A 1 88 ? 15.820 -1.699 -11.658 1.00 86.69 88 ARG A N 1
ATOM 687 C CA . ARG A 1 88 ? 16.514 -2.434 -12.724 1.00 86.69 88 ARG A CA 1
ATOM 688 C C . ARG A 1 88 ? 15.944 -2.090 -14.099 1.00 86.69 88 ARG A C 1
ATOM 690 O O . ARG A 1 88 ? 16.712 -1.758 -15.000 1.00 86.69 88 ARG A O 1
ATOM 697 N N . LEU A 1 89 ? 14.620 -2.140 -14.257 1.00 81.44 89 LEU A N 1
ATOM 698 C CA . LEU A 1 89 ? 13.935 -1.794 -15.506 1.00 81.44 89 LEU A CA 1
ATOM 699 C C . LEU A 1 89 ? 14.197 -0.335 -15.884 1.00 81.44 89 LEU A C 1
ATOM 701 O O . LEU A 1 89 ? 14.590 -0.055 -17.009 1.00 81.44 89 LEU A O 1
ATOM 705 N N . ALA A 1 90 ? 14.079 0.590 -14.932 1.00 82.19 90 ALA A N 1
ATOM 706 C CA . ALA A 1 90 ? 14.365 2.004 -15.151 1.00 82.19 90 ALA A CA 1
ATOM 707 C C . ALA A 1 90 ? 15.822 2.247 -15.593 1.00 82.19 90 ALA A C 1
ATOM 709 O O . ALA A 1 90 ? 16.080 3.135 -16.405 1.00 82.19 90 ALA A O 1
ATOM 710 N N . ALA A 1 91 ? 16.780 1.466 -15.083 1.00 85.81 91 ALA A N 1
ATOM 711 C CA . ALA A 1 91 ? 18.185 1.566 -15.466 1.00 85.81 91 ALA A CA 1
ATOM 712 C C . ALA A 1 91 ? 18.484 0.983 -16.856 1.00 85.81 91 ALA A C 1
ATOM 714 O O . ALA A 1 91 ? 19.303 1.552 -17.572 1.00 85.81 91 ALA A O 1
ATOM 715 N N . ARG A 1 92 ? 17.822 -0.119 -17.234 1.00 87.31 92 ARG A N 1
ATOM 716 C CA . ARG A 1 92 ? 18.130 -0.895 -18.449 1.00 87.31 92 ARG A CA 1
ATOM 717 C C . ARG A 1 92 ? 17.157 -0.680 -19.609 1.00 87.31 92 ARG A C 1
ATOM 719 O O . ARG A 1 92 ? 17.407 -1.190 -20.694 1.00 87.31 92 ARG A O 1
ATOM 726 N N . ALA A 1 93 ? 16.082 0.088 -19.424 1.00 83.88 93 ALA A N 1
ATOM 727 C CA . ALA A 1 93 ? 15.018 0.232 -20.422 1.00 83.88 93 ALA A CA 1
ATOM 728 C C . ALA A 1 93 ? 15.530 0.619 -21.821 1.00 83.88 93 ALA A C 1
ATOM 730 O O . ALA A 1 93 ? 15.068 0.056 -22.805 1.00 83.88 93 ALA A O 1
ATOM 731 N N . ALA A 1 94 ? 16.511 1.523 -21.926 1.00 82.56 94 ALA A N 1
ATOM 732 C CA . ALA A 1 94 ? 17.073 1.925 -23.219 1.00 82.56 94 ALA A CA 1
ATOM 733 C C . ALA A 1 94 ? 17.812 0.779 -23.940 1.00 82.56 94 ALA A C 1
ATOM 735 O O . ALA A 1 94 ? 17.654 0.611 -25.147 1.00 82.56 94 ALA A O 1
ATOM 736 N N . GLU A 1 95 ? 18.575 -0.035 -23.204 1.00 85.69 95 GLU A N 1
ATOM 737 C CA . GLU A 1 95 ? 19.267 -1.215 -23.743 1.00 85.69 95 GLU A CA 1
ATOM 738 C C . GLU A 1 95 ? 18.264 -2.294 -24.163 1.00 85.69 95 GLU A C 1
ATOM 740 O O . GLU A 1 95 ? 18.400 -2.890 -25.226 1.00 85.69 95 GLU A O 1
ATOM 745 N N . MET A 1 96 ? 17.222 -2.505 -23.354 1.00 83.81 96 MET A N 1
ATOM 746 C CA . MET A 1 96 ? 16.165 -3.481 -23.628 1.00 83.81 96 MET A CA 1
ATOM 747 C C . MET A 1 96 ? 15.326 -3.107 -24.854 1.00 83.81 96 MET A C 1
ATOM 749 O O . MET A 1 96 ? 14.889 -3.994 -25.576 1.00 83.81 96 MET A O 1
ATOM 753 N N . ILE A 1 97 ? 15.123 -1.810 -25.114 1.00 85.50 97 ILE A N 1
ATOM 754 C CA . ILE A 1 97 ? 14.493 -1.328 -26.354 1.00 85.50 97 ILE A CA 1
ATOM 755 C C . ILE A 1 97 ? 15.407 -1.596 -27.552 1.00 85.50 97 ILE A C 1
ATOM 757 O O . ILE A 1 97 ? 14.939 -2.059 -28.587 1.00 85.50 97 ILE A O 1
ATOM 761 N N . ALA A 1 98 ? 16.708 -1.316 -27.422 1.00 84.50 98 ALA A N 1
ATOM 762 C CA . ALA A 1 98 ? 17.671 -1.509 -28.506 1.00 84.50 98 ALA A CA 1
ATOM 763 C C . ALA A 1 98 ? 17.865 -2.990 -28.879 1.00 84.50 98 ALA A C 1
ATOM 765 O O . ALA A 1 98 ? 18.109 -3.298 -30.042 1.00 84.50 98 ALA A O 1
ATOM 766 N N . ALA A 1 99 ? 17.740 -3.892 -27.904 1.00 85.31 99 ALA A N 1
ATOM 767 C CA . ALA A 1 99 ? 17.849 -5.339 -28.072 1.00 85.31 99 ALA A CA 1
ATOM 768 C C . ALA A 1 99 ? 16.482 -6.053 -28.106 1.00 85.31 99 ALA A C 1
ATOM 770 O O . ALA A 1 99 ? 16.423 -7.259 -27.871 1.00 85.31 99 ALA A O 1
ATOM 771 N N . TYR A 1 100 ? 15.385 -5.323 -28.340 1.00 82.50 100 TYR A N 1
ATOM 772 C CA . TYR A 1 100 ? 14.039 -5.887 -28.270 1.00 82.50 100 TYR A CA 1
ATOM 773 C C . TYR A 1 100 ? 13.824 -6.968 -29.337 1.00 82.50 100 TYR A C 1
ATOM 775 O O . TYR A 1 100 ? 13.903 -6.699 -30.536 1.00 82.50 100 TYR A O 1
ATOM 783 N N . ASP A 1 101 ? 13.494 -8.175 -28.880 1.00 78.94 101 ASP A N 1
ATOM 784 C CA . ASP A 1 101 ? 13.084 -9.303 -29.710 1.00 78.94 101 ASP A CA 1
ATOM 785 C C . ASP A 1 101 ? 11.634 -9.682 -29.350 1.00 78.94 101 ASP A C 1
ATOM 787 O O . ASP A 1 101 ? 11.387 -10.126 -28.225 1.00 78.94 101 ASP A O 1
ATOM 791 N N . PRO A 1 102 ? 10.661 -9.527 -30.270 1.00 75.94 102 PRO A N 1
ATOM 792 C CA . PRO A 1 102 ? 9.256 -9.849 -30.013 1.00 75.94 102 PRO A CA 1
ATOM 793 C C . PRO A 1 102 ? 8.996 -11.349 -29.809 1.00 75.94 102 PRO A C 1
ATOM 795 O O . PRO A 1 102 ? 7.906 -11.723 -29.379 1.00 75.94 102 PRO A O 1
ATOM 798 N N . THR A 1 103 ? 9.963 -12.214 -30.131 1.00 77.12 103 THR A N 1
ATOM 799 C CA . THR A 1 103 ? 9.872 -13.667 -29.927 1.00 77.12 103 THR A CA 1
ATOM 800 C C . THR A 1 103 ? 10.448 -14.121 -28.583 1.00 77.12 103 THR A C 1
ATOM 802 O O . THR A 1 103 ? 10.182 -15.244 -28.150 1.00 77.12 103 THR A O 1
ATOM 805 N N . ALA A 1 104 ? 11.189 -13.248 -27.891 1.00 69.06 104 ALA A N 1
ATOM 806 C CA . ALA A 1 104 ? 11.707 -13.503 -26.555 1.00 69.06 104 ALA A CA 1
ATOM 807 C C . ALA A 1 104 ? 10.630 -13.244 -25.478 1.00 69.06 104 ALA A C 1
ATOM 809 O O . ALA A 1 104 ? 9.789 -12.354 -25.632 1.00 69.06 104 ALA A O 1
ATOM 810 N N . PRO A 1 105 ? 10.631 -13.993 -24.356 1.00 64.81 105 PRO A N 1
ATOM 811 C CA . PRO A 1 105 ? 9.682 -13.762 -23.268 1.00 64.81 105 PRO A CA 1
ATOM 812 C C . PRO A 1 105 ? 9.840 -12.348 -22.693 1.00 64.81 105 PRO A C 1
ATOM 814 O O . PRO A 1 105 ? 10.962 -11.891 -22.467 1.00 64.81 105 PRO A O 1
ATOM 817 N N . SER A 1 106 ? 8.723 -11.662 -22.418 1.00 62.34 106 SER A N 1
ATOM 818 C CA . SER A 1 106 ? 8.774 -10.274 -21.953 1.00 62.34 106 SER A CA 1
ATOM 819 C C . SER A 1 106 ? 9.490 -10.168 -20.604 1.00 62.34 106 SER A C 1
ATOM 821 O O . SER A 1 106 ? 9.052 -10.698 -19.583 1.00 62.34 106 SER A O 1
ATOM 823 N N . GLU A 1 107 ? 10.600 -9.434 -20.580 1.00 64.56 107 GLU A N 1
ATOM 824 C CA . GLU A 1 107 ? 11.300 -9.095 -19.333 1.00 64.56 107 GLU A CA 1
ATOM 825 C C . GLU A 1 107 ? 10.591 -7.983 -18.537 1.00 64.56 107 GLU A C 1
ATOM 827 O O . GLU A 1 107 ? 10.909 -7.724 -17.375 1.00 64.56 107 GLU A O 1
ATOM 832 N N . VAL A 1 108 ? 9.623 -7.323 -19.170 1.00 58.16 108 VAL A N 1
ATOM 833 C CA . VAL A 1 108 ? 8.841 -6.209 -18.633 1.00 58.16 108 VAL A CA 1
ATOM 834 C C . VAL A 1 108 ? 7.688 -6.777 -17.818 1.00 58.16 108 VAL A C 1
ATOM 836 O O . VAL A 1 108 ? 6.953 -7.622 -18.317 1.00 58.16 108 VAL A O 1
ATOM 839 N N . PHE A 1 109 ? 7.566 -6.341 -16.561 1.00 57.12 109 PHE A N 1
ATOM 840 C CA . PHE A 1 109 ? 6.578 -6.848 -15.601 1.00 57.12 109 PHE A CA 1
ATOM 841 C C . PHE A 1 109 ? 6.528 -8.377 -15.509 1.00 57.12 109 PHE A C 1
ATOM 843 O O . PHE A 1 109 ? 5.447 -8.963 -15.547 1.00 57.12 109 PHE A O 1
ATOM 850 N N . ARG A 1 110 ? 7.683 -9.041 -15.338 1.00 55.44 110 ARG A N 1
ATOM 851 C CA . ARG A 1 110 ? 7.656 -10.412 -14.808 1.00 55.44 110 ARG A CA 1
ATOM 852 C C . ARG A 1 110 ? 6.775 -10.400 -13.566 1.00 55.44 110 ARG A C 1
ATOM 854 O O . ARG A 1 110 ? 7.061 -9.652 -12.631 1.00 55.44 110 ARG A O 1
ATOM 861 N N . ASP A 1 111 ? 5.699 -11.177 -13.605 1.00 55.41 111 ASP A N 1
ATOM 862 C CA . ASP A 1 111 ? 4.798 -11.333 -12.477 1.00 55.41 111 ASP A CA 1
ATOM 863 C C . ASP A 1 111 ? 5.648 -11.815 -11.299 1.00 55.41 111 ASP A C 1
ATOM 865 O O . ASP A 1 111 ? 6.161 -12.934 -11.282 1.00 55.41 111 ASP A O 1
ATOM 869 N N . THR A 1 112 ? 5.931 -10.909 -10.364 1.00 58.41 112 THR A N 1
ATOM 870 C CA . THR A 1 112 ? 6.914 -11.152 -9.301 1.00 58.41 112 THR A CA 1
ATOM 871 C C . THR A 1 112 ? 6.364 -12.125 -8.263 1.00 58.41 112 THR A C 1
ATOM 873 O O . THR A 1 112 ? 7.033 -12.408 -7.274 1.00 58.41 112 THR A O 1
ATOM 876 N N . GLY A 1 113 ? 5.127 -12.610 -8.430 1.00 69.50 113 GLY A N 1
ATOM 877 C CA . GLY A 1 113 ? 4.403 -13.392 -7.432 1.00 69.50 113 GLY A CA 1
ATOM 878 C C . GLY A 1 113 ? 4.109 -12.602 -6.152 1.00 69.50 113 GLY A C 1
ATOM 879 O O . GLY A 1 113 ? 3.338 -13.063 -5.320 1.00 69.50 113 GLY A O 1
ATOM 880 N N . THR A 1 114 ? 4.686 -11.405 -5.986 1.00 77.69 114 THR A N 1
ATOM 881 C CA . THR A 1 114 ? 4.536 -10.531 -4.821 1.00 77.69 114 THR A CA 1
ATOM 882 C C . THR A 1 114 ? 3.534 -9.407 -5.050 1.00 77.69 114 THR A C 1
ATOM 884 O O . THR A 1 114 ? 3.101 -8.805 -4.067 1.00 77.69 114 THR A O 1
ATOM 887 N N . PHE A 1 115 ? 3.111 -9.151 -6.298 1.00 76.75 115 PHE A N 1
ATOM 888 C CA . PHE A 1 115 ? 2.127 -8.111 -6.628 1.00 76.75 115 PHE A CA 1
ATOM 889 C C . PHE A 1 115 ? 0.806 -8.312 -5.866 1.00 76.75 115 PHE A C 1
ATOM 891 O O . PHE A 1 115 ? 0.364 -7.462 -5.088 1.00 76.75 115 PHE A O 1
ATOM 898 N N . TRP A 1 116 ? 0.187 -9.479 -6.029 1.00 79.06 116 TRP A N 1
ATOM 899 C CA . TRP A 1 116 ? -1.068 -9.789 -5.350 1.00 79.06 116 TRP A CA 1
ATOM 900 C C . TRP A 1 116 ? -0.918 -9.886 -3.827 1.00 79.06 116 TRP A C 1
ATOM 902 O O . TRP A 1 116 ? -1.691 -9.228 -3.125 1.00 79.06 116 TRP A O 1
ATOM 912 N N . PRO A 1 117 ? 0.088 -10.599 -3.282 1.00 85.38 117 PRO A N 1
ATOM 913 C CA . PRO A 1 117 ? 0.338 -10.603 -1.846 1.00 85.38 117 PRO A CA 1
ATOM 914 C C . PRO A 1 117 ? 0.508 -9.208 -1.236 1.00 85.38 117 PRO A C 1
ATOM 916 O O . PRO A 1 117 ? -0.139 -8.929 -0.226 1.00 85.38 117 PRO A O 1
ATOM 919 N N . TYR A 1 118 ? 1.311 -8.306 -1.829 1.00 85.06 118 TYR A N 1
ATOM 920 C CA . TYR A 1 118 ? 1.451 -6.956 -1.260 1.00 85.06 118 TYR A CA 1
ATOM 921 C C . TYR A 1 118 ? 0.110 -6.225 -1.304 1.00 85.06 118 TYR A C 1
ATOM 923 O O . TYR A 1 118 ? -0.223 -5.521 -0.353 1.00 85.06 118 TYR A O 1
ATOM 931 N N . THR A 1 119 ? -0.649 -6.377 -2.396 1.00 80.75 119 THR A N 1
ATOM 932 C CA . THR A 1 119 ? -1.919 -5.674 -2.601 1.00 80.75 119 THR A CA 1
ATOM 933 C C . THR A 1 119 ? -2.916 -6.074 -1.520 1.00 80.75 119 THR A C 1
ATOM 935 O O . THR A 1 119 ? -3.515 -5.206 -0.881 1.00 80.75 119 THR A O 1
ATOM 938 N N . PHE A 1 120 ? -3.029 -7.374 -1.233 1.00 85.56 120 PHE A N 1
ATOM 939 C CA . PHE A 1 120 ? -3.862 -7.869 -0.141 1.00 85.56 120 PHE A CA 1
ATOM 940 C C . PHE A 1 120 ? -3.368 -7.392 1.224 1.00 85.56 120 PHE A C 1
ATOM 942 O O . PHE A 1 120 ? -4.180 -6.912 2.011 1.00 85.56 120 PHE A O 1
ATOM 949 N N . CYS A 1 121 ? -2.061 -7.440 1.502 1.00 89.19 121 CYS A N 1
ATOM 950 C CA . CYS A 1 121 ? -1.507 -6.923 2.756 1.00 89.19 121 CYS A CA 1
ATOM 951 C C . CYS A 1 121 ? -1.784 -5.421 2.940 1.00 89.19 121 CYS A C 1
ATOM 953 O O . CYS A 1 121 ? -2.196 -4.994 4.019 1.00 89.19 121 CYS A O 1
ATOM 955 N N . ALA A 1 122 ? -1.621 -4.619 1.886 1.00 86.75 122 ALA A N 1
ATOM 956 C CA . ALA A 1 122 ? -1.869 -3.184 1.919 1.00 86.75 122 ALA A CA 1
ATOM 957 C C . ALA A 1 122 ? -3.353 -2.881 2.171 1.00 86.75 122 ALA A C 1
ATOM 959 O O . ALA A 1 122 ? -3.679 -2.124 3.085 1.00 86.75 122 ALA A O 1
ATOM 960 N N . LEU A 1 123 ? -4.264 -3.506 1.423 1.00 86.50 123 LEU A N 1
ATOM 961 C CA . LEU A 1 123 ? -5.705 -3.287 1.580 1.00 86.50 123 LEU A CA 1
ATOM 962 C C . LEU A 1 123 ? -6.226 -3.824 2.917 1.00 86.50 123 LEU A C 1
ATOM 964 O O . LEU A 1 123 ? -7.008 -3.145 3.581 1.00 86.50 123 LEU A O 1
ATOM 968 N N . ALA A 1 124 ? -5.735 -4.982 3.367 1.00 89.81 124 ALA A N 1
ATOM 969 C CA . ALA A 1 124 ? -6.030 -5.508 4.695 1.00 89.81 124 ALA A CA 1
ATOM 970 C C . ALA A 1 124 ? -5.565 -4.541 5.789 1.00 89.81 124 ALA A C 1
ATOM 972 O O . ALA A 1 124 ? -6.321 -4.283 6.721 1.00 89.81 124 ALA A O 1
ATOM 973 N N . SER A 1 125 ? -4.371 -3.946 5.662 1.00 91.75 125 SER A N 1
ATOM 974 C CA . SER A 1 125 ? -3.877 -2.977 6.648 1.00 91.75 125 SER A CA 1
ATOM 975 C C . SER A 1 125 ? -4.825 -1.783 6.805 1.00 91.75 125 SER A C 1
ATOM 977 O O . SER A 1 125 ? -5.168 -1.395 7.921 1.00 91.75 125 SER A O 1
ATOM 979 N N . VAL A 1 126 ? -5.334 -1.259 5.687 1.00 89.62 126 VAL A N 1
ATOM 980 C CA . VAL A 1 126 ? -6.285 -0.142 5.665 1.00 89.62 126 VAL A CA 1
ATOM 981 C C . VAL A 1 126 ? -7.640 -0.561 6.232 1.00 89.62 126 VAL A C 1
ATOM 983 O O . VAL A 1 126 ? -8.216 0.170 7.038 1.00 89.62 126 VAL A O 1
ATOM 986 N N . ALA A 1 127 ? -8.135 -1.744 5.858 1.00 89.19 127 ALA A N 1
ATOM 987 C CA . ALA A 1 127 ? -9.416 -2.245 6.335 1.00 89.19 127 ALA A CA 1
ATOM 988 C C . ALA A 1 127 ? -9.424 -2.473 7.851 1.00 89.19 127 ALA A C 1
ATOM 990 O O . ALA A 1 127 ? -10.339 -2.035 8.550 1.00 89.19 127 ALA A O 1
ATOM 991 N N . LEU A 1 128 ? -8.369 -3.110 8.358 1.00 94.00 128 LEU A N 1
ATOM 992 C CA . LEU A 1 128 ? -8.191 -3.405 9.774 1.00 94.00 128 LEU A CA 1
ATOM 993 C C . LEU A 1 128 ? -8.063 -2.127 10.602 1.00 94.00 128 LEU A C 1
ATOM 995 O O . LEU A 1 128 ? -8.691 -2.026 11.655 1.00 94.00 128 LEU A O 1
ATOM 999 N N . LEU A 1 129 ? -7.312 -1.129 10.123 1.00 92.69 129 LEU A N 1
ATOM 1000 C CA . LEU A 1 129 ? -7.211 0.148 10.825 1.00 92.69 129 LEU A CA 1
ATOM 1001 C C . LEU A 1 129 ? -8.539 0.912 10.806 1.00 92.69 129 LEU A C 1
ATOM 1003 O O . LEU A 1 129 ? -8.952 1.427 11.841 1.00 92.69 129 LEU A O 1
ATOM 1007 N N . GLY A 1 130 ? -9.228 0.966 9.662 1.00 90.06 130 GLY A N 1
ATOM 1008 C CA . GLY A 1 130 ? -10.549 1.590 9.565 1.00 90.06 130 GLY A CA 1
ATOM 1009 C C . GLY A 1 130 ? -11.535 0.985 10.568 1.00 90.06 130 GLY A C 1
ATOM 1010 O O . GLY A 1 130 ? -12.155 1.713 11.346 1.00 90.06 130 GLY A O 1
ATOM 1011 N N . ALA A 1 131 ? -11.598 -0.347 10.631 1.00 93.12 131 ALA A N 1
ATOM 1012 C CA . ALA A 1 131 ? -12.420 -1.069 11.599 1.00 93.12 131 ALA A CA 1
ATOM 1013 C C . ALA A 1 131 ? -11.981 -0.810 13.050 1.00 93.12 131 ALA A C 1
ATOM 1015 O O . ALA A 1 131 ? -12.827 -0.581 13.913 1.00 93.12 131 ALA A O 1
ATOM 1016 N N . ALA A 1 132 ? -10.673 -0.788 13.330 1.00 93.62 132 ALA A N 1
ATOM 1017 C CA . ALA A 1 132 ? -10.144 -0.480 14.657 1.00 93.62 132 ALA A CA 1
ATOM 1018 C C . ALA A 1 132 ? -10.589 0.905 15.147 1.00 93.62 132 ALA A C 1
ATOM 1020 O O . ALA A 1 132 ? -11.057 1.042 16.277 1.00 93.62 132 ALA A O 1
ATOM 1021 N N . LEU A 1 133 ? -10.485 1.925 14.291 1.00 91.75 133 LEU A N 1
ATOM 1022 C CA . LEU A 1 133 ? -10.872 3.299 14.623 1.00 91.75 133 LEU A CA 1
ATOM 1023 C C . LEU A 1 133 ? -12.381 3.456 14.779 1.00 91.75 133 LEU A C 1
ATOM 1025 O O . LEU A 1 133 ? -12.826 4.236 15.623 1.00 91.75 133 LEU A O 1
ATOM 1029 N N . ALA A 1 134 ? -13.160 2.710 13.995 1.00 92.44 134 ALA A N 1
ATOM 1030 C CA . ALA A 1 134 ? -14.606 2.705 14.117 1.00 92.44 134 ALA A CA 1
ATOM 1031 C C . ALA A 1 134 ? -15.061 2.056 15.432 1.00 92.44 134 ALA A C 1
ATOM 1033 O O . ALA A 1 134 ? -15.855 2.638 16.168 1.00 92.44 134 ALA A O 1
ATOM 1034 N N . LEU A 1 135 ? -14.503 0.887 15.762 1.00 93.50 135 LEU A N 1
ATOM 1035 C CA . LEU A 1 135 ? -14.811 0.147 16.989 1.00 93.50 135 LEU A CA 1
ATOM 1036 C C . LEU A 1 135 ? -14.333 0.863 18.254 1.00 93.50 135 LEU A C 1
ATOM 1038 O O . LEU A 1 135 ? -14.975 0.756 19.293 1.00 93.50 135 LEU A O 1
ATOM 1042 N N . ALA A 1 136 ? -13.230 1.608 18.174 1.00 90.44 136 ALA A N 1
ATOM 1043 C CA . ALA A 1 136 ? -12.760 2.445 19.273 1.00 90.44 136 ALA A CA 1
ATOM 1044 C C . ALA A 1 136 ? -13.566 3.747 19.445 1.00 90.44 136 ALA A C 1
ATOM 1046 O O . ALA A 1 136 ? -13.273 4.517 20.355 1.00 90.44 136 ALA A O 1
ATOM 1047 N N . GLY A 1 137 ? -14.537 4.029 18.567 1.00 89.81 137 GLY A N 1
ATOM 1048 C CA . GLY A 1 137 ? -15.341 5.252 18.608 1.00 89.81 137 GLY A CA 1
ATOM 1049 C C . GLY A 1 137 ? -14.594 6.527 18.202 1.00 89.81 137 GLY A C 1
ATOM 1050 O O . GLY A 1 137 ? -15.154 7.610 18.321 1.00 89.81 137 GLY A O 1
ATOM 1051 N N . VAL A 1 138 ? -13.359 6.418 17.697 1.00 87.94 138 VAL A N 1
ATOM 1052 C CA . VAL A 1 138 ? -12.535 7.570 17.282 1.00 87.94 138 VAL A CA 1
ATOM 1053 C C . VAL A 1 138 ? -13.049 8.148 15.963 1.00 87.94 138 VAL A C 1
ATOM 1055 O O . VAL A 1 138 ? -13.213 9.354 15.822 1.00 87.94 138 VAL A O 1
ATOM 1058 N N . LE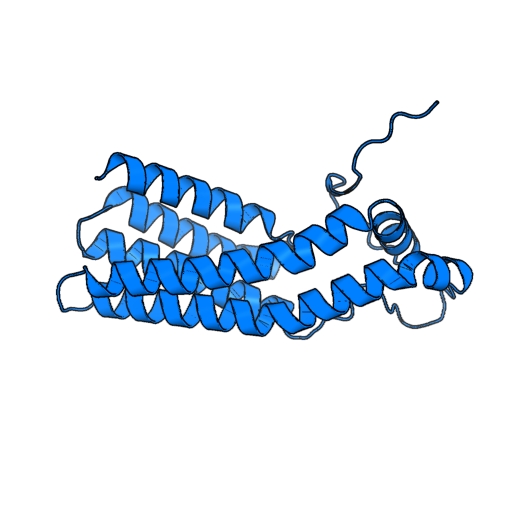U A 1 139 ? -13.327 7.273 14.992 1.00 87.12 139 LEU A N 1
ATOM 1059 C CA . LEU A 1 139 ? -13.884 7.628 13.684 1.00 87.12 139 LEU A CA 1
ATOM 1060 C C . LEU A 1 139 ? -14.983 6.618 13.306 1.00 87.12 139 LEU A C 1
ATOM 1062 O O . LEU A 1 139 ? -14.780 5.814 12.397 1.00 87.12 139 LEU A O 1
ATOM 1066 N N . PRO A 1 140 ? -16.144 6.617 13.989 1.00 86.50 140 PRO A N 1
ATOM 1067 C CA . PRO A 1 140 ? -17.150 5.556 13.873 1.00 86.50 140 PRO A CA 1
ATOM 1068 C C . PRO A 1 140 ? -17.688 5.393 12.449 1.00 86.50 140 PRO A C 1
ATOM 1070 O O . PRO A 1 140 ? -17.711 4.288 11.922 1.00 86.50 140 PRO A O 1
ATOM 1073 N N . VAL A 1 141 ? -18.073 6.487 11.789 1.00 88.56 141 VAL A N 1
ATOM 1074 C CA . VAL A 1 141 ? -18.623 6.431 10.423 1.00 88.56 141 VAL A CA 1
ATOM 1075 C C . VAL A 1 141 ? -17.507 6.297 9.387 1.00 88.56 141 VAL A C 1
ATOM 1077 O O . VAL A 1 141 ? -17.536 5.409 8.538 1.00 88.56 141 VAL A O 1
ATOM 1080 N N . LEU A 1 142 ? -16.493 7.162 9.469 1.00 83.25 142 LE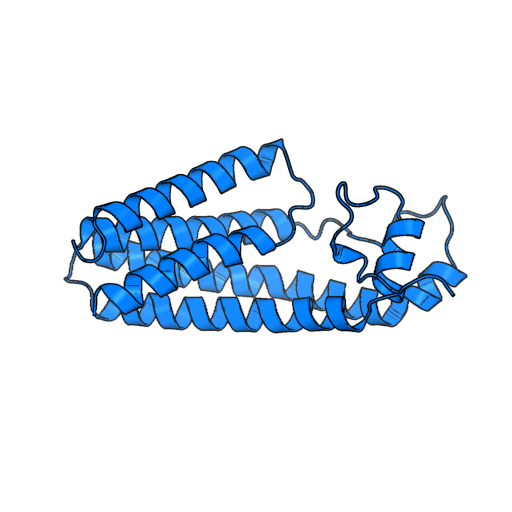U A N 1
ATOM 1081 C CA . LEU A 1 142 ? -15.418 7.205 8.479 1.00 83.25 142 LEU A CA 1
ATOM 1082 C C . LEU A 1 142 ? -14.562 5.929 8.487 1.00 83.25 142 LEU A C 1
ATOM 1084 O O . LEU A 1 142 ? -14.171 5.457 7.423 1.00 83.25 142 LEU A O 1
ATOM 1088 N N . GLY A 1 143 ? -14.311 5.343 9.660 1.00 86.31 143 GLY A N 1
ATOM 1089 C CA . GLY A 1 143 ? -13.559 4.099 9.794 1.00 86.31 143 GLY A CA 1
ATOM 1090 C C . GLY A 1 143 ? -14.239 2.924 9.089 1.00 86.31 143 GLY A C 1
ATOM 1091 O O . GLY A 1 143 ? -13.576 2.196 8.349 1.00 86.31 143 GLY A O 1
ATOM 1092 N N . TRP A 1 144 ? -15.566 2.789 9.214 1.00 90.06 144 TRP A N 1
ATOM 1093 C CA . TRP A 1 144 ? -16.323 1.764 8.485 1.00 90.06 144 TRP A CA 1
ATOM 1094 C C . TRP A 1 144 ? -16.359 2.010 6.979 1.00 90.06 144 TRP A C 1
ATOM 1096 O O . TRP A 1 144 ? -16.207 1.058 6.216 1.00 90.06 144 TRP A O 1
ATOM 1106 N N . ILE A 1 145 ? -16.505 3.266 6.538 1.00 86.25 145 ILE A N 1
ATOM 1107 C CA . ILE A 1 145 ? -16.448 3.612 5.108 1.00 86.25 145 ILE A CA 1
ATOM 1108 C C . ILE A 1 145 ? -15.103 3.188 4.520 1.00 86.25 145 ILE A C 1
ATOM 1110 O O . ILE A 1 145 ? -15.055 2.523 3.489 1.00 86.25 145 ILE A O 1
ATOM 1114 N N . VAL A 1 146 ? -14.006 3.533 5.192 1.00 82.94 146 VAL A N 1
ATOM 1115 C CA . VAL A 1 146 ? -12.658 3.158 4.758 1.00 82.94 146 VAL A CA 1
ATOM 1116 C C . VAL A 1 146 ? -12.489 1.643 4.737 1.00 82.94 146 VAL A C 1
ATOM 1118 O O . VAL A 1 146 ? -11.956 1.108 3.765 1.00 82.94 146 VAL A O 1
ATOM 1121 N N . ALA A 1 147 ? -12.966 0.946 5.771 1.00 86.19 147 ALA A N 1
ATOM 1122 C CA . ALA A 1 147 ? -12.886 -0.506 5.828 1.00 86.19 147 ALA A CA 1
ATOM 1123 C C . ALA A 1 147 ? -13.644 -1.173 4.675 1.00 86.19 147 ALA A C 1
ATOM 1125 O O . ALA A 1 147 ? -13.102 -2.051 4.004 1.00 86.19 147 ALA A O 1
ATOM 1126 N N . ALA A 1 148 ? -14.858 -0.701 4.390 1.00 85.19 148 ALA A N 1
ATOM 1127 C CA . ALA A 1 148 ? -15.664 -1.181 3.280 1.00 85.19 148 ALA A CA 1
ATOM 1128 C C . ALA A 1 148 ? -15.000 -0.897 1.925 1.00 85.19 148 ALA A C 1
ATOM 1130 O O . ALA A 1 148 ? -14.917 -1.796 1.095 1.00 85.19 148 ALA A O 1
ATOM 1131 N N . LEU A 1 149 ? -14.472 0.312 1.705 1.00 82.75 149 LEU A N 1
ATOM 1132 C CA . LEU A 1 149 ? -13.791 0.662 0.453 1.00 82.75 149 LEU A CA 1
ATOM 1133 C C . LEU A 1 149 ? -12.531 -0.176 0.221 1.00 82.75 149 LEU A C 1
ATOM 1135 O O . LEU A 1 149 ? -12.281 -0.594 -0.906 1.00 82.75 149 LEU A O 1
ATOM 1139 N N . ALA A 1 150 ? -11.755 -0.455 1.270 1.00 81.44 150 ALA A N 1
ATOM 1140 C CA . ALA A 1 150 ? -10.578 -1.311 1.170 1.00 81.44 150 ALA A CA 1
ATOM 1141 C C . ALA A 1 150 ? -10.949 -2.770 0.849 1.00 81.44 150 ALA A C 1
ATOM 1143 O O . ALA A 1 150 ? -10.301 -3.394 0.009 1.00 81.44 150 ALA A O 1
ATOM 1144 N N . LEU A 1 151 ? -12.023 -3.293 1.453 1.00 83.44 151 LEU A N 1
ATOM 1145 C CA . LEU A 1 151 ? -12.551 -4.629 1.154 1.00 83.44 151 LEU A CA 1
ATOM 1146 C C . LEU A 1 151 ? -13.104 -4.727 -0.270 1.00 83.44 151 LEU A C 1
ATOM 1148 O O . LEU A 1 151 ? -12.754 -5.652 -0.997 1.00 83.44 151 LEU A O 1
ATOM 1152 N N . VAL A 1 152 ? -13.923 -3.758 -0.690 1.00 82.00 152 VAL A N 1
ATOM 1153 C CA . VAL A 1 152 ? -14.428 -3.678 -2.067 1.00 82.00 152 VAL A CA 1
ATOM 1154 C C . VAL A 1 152 ? -13.256 -3.600 -3.033 1.00 82.00 152 VAL A C 1
ATOM 1156 O O . VAL A 1 152 ? -13.226 -4.366 -3.985 1.00 82.00 152 VAL A O 1
ATOM 1159 N N . GLY A 1 153 ? -12.256 -2.764 -2.745 1.00 73.19 153 GLY A N 1
ATOM 1160 C CA . GLY A 1 153 ? -11.031 -2.682 -3.530 1.00 73.19 153 GLY A CA 1
ATOM 1161 C C . GLY A 1 153 ? -10.330 -4.033 -3.662 1.00 73.19 153 GLY A C 1
ATOM 1162 O O . GLY A 1 153 ? -9.978 -4.418 -4.770 1.00 73.19 153 GLY A O 1
ATOM 1163 N N . ALA A 1 154 ? -10.189 -4.796 -2.576 1.00 73.69 154 ALA A N 1
ATOM 1164 C CA . ALA A 1 154 ? -9.544 -6.111 -2.614 1.00 73.69 154 ALA A CA 1
ATOM 1165 C C . ALA A 1 154 ? -10.324 -7.112 -3.477 1.00 73.69 154 ALA A C 1
ATOM 1167 O O . ALA A 1 154 ? -9.727 -7.858 -4.252 1.00 73.69 154 ALA A O 1
ATOM 1168 N N . LEU A 1 155 ? -11.656 -7.090 -3.378 1.00 73.75 155 LEU A N 1
ATOM 1169 C CA . LEU A 1 155 ? -12.541 -7.965 -4.141 1.00 73.75 155 LEU A CA 1
ATOM 1170 C C . LEU A 1 155 ? -12.579 -7.580 -5.621 1.00 73.75 155 LEU A C 1
ATOM 1172 O O . LEU A 1 155 ? -12.406 -8.440 -6.472 1.00 73.75 155 LEU A O 1
ATOM 1176 N N . THR A 1 156 ? -12.765 -6.302 -5.953 1.00 68.44 156 THR A N 1
ATOM 1177 C CA . THR A 1 156 ? -12.855 -5.847 -7.350 1.00 68.44 156 THR A CA 1
ATOM 1178 C C . THR A 1 156 ? -11.500 -5.815 -8.042 1.00 68.44 156 THR A C 1
ATOM 1180 O O . THR A 1 156 ? -11.423 -6.075 -9.239 1.00 68.44 156 THR A O 1
ATOM 1183 N N . GLY A 1 157 ? -10.429 -5.512 -7.302 1.00 61.34 157 GLY A N 1
ATOM 1184 C CA . GLY A 1 157 ? -9.063 -5.494 -7.820 1.00 61.34 157 GLY A CA 1
ATOM 1185 C C . GLY A 1 157 ? -8.695 -6.827 -8.444 1.00 61.34 157 GLY A C 1
ATOM 1186 O O . GLY A 1 157 ? -8.299 -6.853 -9.606 1.00 61.34 157 GLY A O 1
ATOM 1187 N N . ALA A 1 158 ? -8.956 -7.918 -7.715 1.00 58.97 158 ALA A N 1
ATOM 1188 C CA . ALA A 1 158 ? -8.694 -9.290 -8.145 1.00 58.97 158 ALA A CA 1
ATOM 1189 C C . ALA A 1 158 ? -9.368 -9.680 -9.477 1.00 58.97 158 ALA A C 1
ATOM 1191 O O . ALA A 1 158 ? -8.858 -10.551 -10.174 1.00 58.97 158 ALA A O 1
ATOM 1192 N N . PHE A 1 159 ? -10.485 -9.041 -9.849 1.00 55.22 159 PHE A N 1
ATOM 1193 C CA . PHE A 1 159 ? -11.235 -9.377 -11.066 1.00 55.22 159 PHE A CA 1
ATOM 1194 C C . PHE A 1 159 ? -11.043 -8.399 -12.227 1.00 55.22 159 PHE A C 1
ATOM 1196 O O . PHE A 1 159 ? -11.261 -8.781 -13.373 1.00 55.22 159 PHE A O 1
ATOM 1203 N N . VAL A 1 160 ? -10.688 -7.139 -11.958 1.00 51.78 160 VAL A N 1
ATOM 1204 C CA . VAL A 1 160 ? -10.771 -6.069 -12.970 1.00 51.78 160 VAL A CA 1
ATOM 1205 C C . VAL A 1 160 ? -9.406 -5.479 -13.324 1.00 51.78 160 VAL A C 1
ATOM 1207 O O . VAL A 1 160 ? -9.250 -4.941 -14.418 1.00 51.78 160 VAL A O 1
ATOM 1210 N N . MET A 1 161 ? -8.409 -5.545 -12.435 1.00 53.16 161 MET A N 1
ATOM 1211 C CA . MET A 1 161 ? -7.184 -4.753 -12.592 1.00 53.16 161 MET A CA 1
ATOM 1212 C C . MET A 1 161 ? -5.930 -5.548 -12.226 1.00 53.16 161 MET A C 1
ATOM 1214 O O . MET A 1 161 ? -5.403 -5.421 -11.126 1.00 53.16 161 MET A O 1
ATOM 1218 N N . HIS A 1 162 ? -5.430 -6.326 -13.191 1.00 47.69 162 HIS A N 1
ATOM 1219 C CA . HIS A 1 162 ? -4.138 -7.017 -13.102 1.00 47.69 162 HIS A CA 1
ATOM 1220 C C . HIS A 1 162 ? -2.967 -6.044 -12.857 1.00 47.69 162 HIS A C 1
ATOM 1222 O O . HIS A 1 162 ? -2.045 -6.362 -12.117 1.00 47.69 162 HIS A O 1
ATOM 1228 N N . ASP A 1 163 ? -3.059 -4.818 -13.389 1.00 50.03 163 ASP A N 1
ATOM 1229 C CA . ASP A 1 163 ? -1.973 -3.828 -13.366 1.00 50.03 163 ASP A CA 1
ATOM 1230 C C . ASP A 1 163 ? -2.352 -2.557 -12.595 1.00 50.03 163 ASP A C 1
ATOM 1232 O O . ASP A 1 163 ? -2.038 -1.437 -13.007 1.00 50.03 163 ASP A O 1
ATOM 1236 N N . TRP A 1 164 ? -3.096 -2.697 -11.494 1.00 45.97 164 TRP A N 1
ATOM 1237 C CA . TRP A 1 164 ? -3.596 -1.541 -10.751 1.00 45.97 164 TRP A CA 1
ATOM 1238 C C . TRP A 1 164 ? -2.437 -0.637 -10.312 1.00 45.97 164 TRP A C 1
ATOM 1240 O O . TRP A 1 164 ? -1.575 -1.074 -9.541 1.00 45.97 164 TRP A O 1
ATOM 1250 N N . PRO A 1 165 ? -2.376 0.639 -10.743 1.00 45.59 165 PRO A N 1
ATOM 1251 C CA . PRO A 1 165 ? -1.387 1.515 -10.169 1.00 45.59 165 PRO A CA 1
ATOM 1252 C C . PRO A 1 165 ? -1.721 1.736 -8.689 1.00 45.59 165 PRO A C 1
ATOM 1254 O O . PRO A 1 165 ? -2.885 1.959 -8.344 1.00 45.59 165 PRO A O 1
ATOM 1257 N N . PRO A 1 166 ? -0.707 1.786 -7.816 1.00 50.38 166 PRO A N 1
ATOM 1258 C CA . PRO A 1 166 ? -0.832 2.060 -6.376 1.00 50.38 166 PRO A CA 1
ATOM 1259 C C . PRO A 1 166 ? -1.396 3.462 -6.015 1.00 50.38 166 PRO A C 1
ATOM 1261 O O . PRO A 1 166 ? -1.266 3.950 -4.893 1.00 50.38 166 PRO A O 1
ATOM 1264 N N . PHE A 1 167 ? -2.062 4.126 -6.962 1.00 43.38 167 PHE A N 1
ATOM 1265 C CA . PHE A 1 167 ? -2.729 5.415 -6.823 1.00 43.38 167 PHE A CA 1
ATOM 1266 C C . PHE A 1 167 ? -3.957 5.378 -5.905 1.00 43.38 167 PHE A C 1
ATOM 1268 O O . PHE A 1 167 ? -4.192 6.342 -5.178 1.00 43.38 167 PHE A O 1
ATOM 1275 N N . LEU A 1 168 ? -4.733 4.288 -5.889 1.00 47.62 168 LEU A N 1
ATOM 1276 C CA . LEU A 1 168 ? -5.971 4.247 -5.099 1.00 47.62 168 LEU A CA 1
ATOM 1277 C C . LEU A 1 168 ? -5.701 4.159 -3.587 1.00 47.62 168 LEU A C 1
ATOM 1279 O O . LEU A 1 168 ? -6.409 4.784 -2.797 1.00 47.62 168 LEU A O 1
ATOM 1283 N N . SER A 1 169 ? -4.619 3.478 -3.189 1.00 49.84 169 SER A N 1
ATOM 1284 C CA . SER A 1 169 ? -4.136 3.469 -1.803 1.00 49.84 169 SER A CA 1
ATOM 1285 C C . SER A 1 169 ? -3.797 4.873 -1.297 1.00 49.84 169 SER A C 1
ATOM 1287 O O . SER A 1 169 ? -4.073 5.164 -0.139 1.00 49.84 169 SER A O 1
ATOM 1289 N N . TYR A 1 170 ? -3.299 5.783 -2.147 1.00 50.22 170 TYR A N 1
ATOM 1290 C CA . TYR A 1 170 ? -3.060 7.177 -1.749 1.00 50.22 170 TYR A CA 1
ATOM 1291 C C . TYR A 1 170 ? -4.345 7.968 -1.529 1.00 50.22 170 TYR A C 1
ATOM 1293 O O . TYR A 1 170 ? -4.400 8.785 -0.616 1.00 50.22 170 TYR A O 1
ATOM 1301 N N . VAL A 1 171 ? -5.380 7.736 -2.340 1.00 54.19 171 VAL A N 1
ATOM 1302 C CA . VAL A 1 171 ? -6.663 8.441 -2.200 1.00 54.19 171 VAL A CA 1
ATOM 1303 C C . VAL A 1 171 ? -7.348 8.039 -0.897 1.00 54.19 171 VAL A C 1
ATOM 1305 O O . VAL A 1 171 ? -7.769 8.906 -0.135 1.00 54.19 171 VAL A O 1
ATOM 1308 N N . ILE A 1 172 ? -7.394 6.738 -0.596 1.00 57.09 172 ILE A N 1
ATOM 1309 C CA . ILE A 1 172 ? -7.994 6.234 0.647 1.00 57.09 172 ILE A CA 1
ATOM 1310 C C . ILE A 1 172 ? -7.216 6.748 1.867 1.00 57.09 172 ILE A C 1
ATOM 1312 O O . ILE A 1 172 ? -7.805 7.141 2.874 1.00 57.09 172 ILE A O 1
ATOM 1316 N N . LEU A 1 173 ? -5.890 6.813 1.760 1.00 54.34 173 LEU A N 1
ATOM 1317 C CA . LEU A 1 173 ? -5.034 7.243 2.855 1.00 54.34 173 LEU A CA 1
ATOM 1318 C C . LEU A 1 173 ? -5.051 8.761 3.069 1.00 54.34 173 LEU A C 1
ATOM 1320 O O . LEU A 1 173 ? -5.087 9.211 4.208 1.00 54.34 173 LEU A O 1
ATOM 1324 N N . MET A 1 174 ? -5.140 9.552 1.998 1.00 48.44 174 MET A N 1
ATOM 1325 C CA . MET A 1 174 ? -5.388 10.993 2.078 1.00 48.44 174 MET A CA 1
ATOM 1326 C C . MET A 1 174 ? -6.720 11.282 2.785 1.00 48.44 174 MET A C 1
ATOM 1328 O O . MET A 1 174 ? -6.781 12.158 3.646 1.00 48.44 174 MET A O 1
ATOM 1332 N N . VAL A 1 175 ? -7.774 10.517 2.477 1.00 55.41 175 VAL A N 1
ATOM 1333 C CA . VAL A 1 175 ? -9.083 10.638 3.142 1.00 55.41 175 VAL A CA 1
ATOM 1334 C C . VAL A 1 175 ? -8.983 10.303 4.636 1.00 55.41 175 VAL A C 1
ATOM 1336 O O . VAL A 1 175 ? -9.515 11.046 5.462 1.00 55.41 175 VAL A O 1
ATOM 1339 N N . LEU A 1 176 ? -8.251 9.245 4.998 1.00 52.59 176 LEU A N 1
ATOM 1340 C CA . LEU A 1 176 ? -7.981 8.887 6.396 1.00 52.59 176 LEU A CA 1
ATOM 1341 C C . LEU A 1 176 ? -7.196 9.971 7.146 1.00 52.59 176 LEU A C 1
ATOM 1343 O O . LEU A 1 176 ? -7.569 10.336 8.260 1.00 52.59 176 LEU A O 1
ATOM 1347 N N . SER A 1 177 ? -6.131 10.508 6.545 1.00 51.97 177 SER A N 1
ATOM 1348 C CA . SER A 1 177 ? -5.305 11.554 7.156 1.00 51.97 177 SER A CA 1
ATOM 1349 C C . SER A 1 177 ? -6.088 12.850 7.384 1.00 51.97 177 SER A C 1
ATOM 1351 O O . SER A 1 177 ? -5.969 13.448 8.450 1.00 51.97 177 SER A O 1
ATOM 1353 N N . ILE A 1 178 ? -6.941 13.256 6.436 1.00 55.28 178 ILE A N 1
ATOM 1354 C CA . ILE A 1 178 ? -7.831 14.420 6.600 1.00 55.28 178 ILE A CA 1
ATOM 1355 C C . ILE A 1 178 ? -8.849 14.179 7.725 1.00 55.28 178 ILE A C 1
ATOM 1357 O O . ILE A 1 178 ? -9.122 15.085 8.512 1.00 55.28 178 ILE A O 1
ATOM 1361 N N . GLY A 1 179 ? -9.400 12.964 7.819 1.00 50.88 179 GLY A N 1
ATOM 1362 C CA . GLY A 1 179 ? -10.324 12.584 8.889 1.00 50.88 179 GLY A CA 1
ATOM 1363 C C . GLY A 1 179 ? -9.690 12.643 10.278 1.00 50.88 179 GLY A C 1
ATOM 1364 O O . GLY A 1 179 ? -10.298 13.170 11.204 1.00 50.88 179 GLY A O 1
ATOM 1365 N N . LEU A 1 180 ? -8.449 12.165 10.410 1.00 52.44 180 LEU A N 1
ATOM 1366 C CA . LEU A 1 180 ? -7.699 12.179 11.669 1.00 52.44 180 LEU A CA 1
ATOM 1367 C C . LEU A 1 180 ? -7.304 13.592 12.116 1.00 52.44 180 LEU A C 1
ATOM 1369 O O . LEU A 1 180 ? -7.413 13.891 13.299 1.00 52.44 180 LEU A O 1
ATOM 1373 N N . ILE A 1 181 ? -6.907 14.472 11.189 1.00 57.06 181 ILE A N 1
ATOM 1374 C CA . ILE A 1 181 ? -6.577 15.878 11.500 1.00 57.06 181 ILE A CA 1
ATOM 1375 C C . ILE A 1 181 ? -7.799 16.648 12.018 1.00 57.06 181 ILE A C 1
ATOM 1377 O O . ILE A 1 181 ? -7.647 17.585 12.788 1.00 57.06 181 ILE A O 1
ATOM 1381 N N . ARG A 1 182 ? -9.012 16.271 11.599 1.00 46.81 182 ARG A N 1
ATOM 1382 C CA . ARG A 1 182 ? -10.257 16.916 12.044 1.00 46.81 182 ARG A CA 1
ATOM 1383 C C . ARG A 1 182 ? -10.821 16.370 13.356 1.00 46.81 182 ARG A C 1
ATOM 1385 O O . ARG A 1 182 ? -11.734 16.985 13.896 1.00 46.81 182 ARG A O 1
ATOM 1392 N N . ALA A 1 183 ? -10.355 15.208 13.806 1.00 43.91 183 ALA A N 1
ATOM 1393 C CA . ALA A 1 183 ? -10.858 14.535 15.003 1.00 43.91 183 ALA A CA 1
ATOM 1394 C C . ALA A 1 183 ? -9.982 14.757 16.250 1.00 43.91 183 ALA A C 1
ATOM 1396 O O . ALA A 1 183 ? -10.395 14.368 17.342 1.00 43.91 183 ALA A O 1
ATOM 1397 N N . GLY A 1 184 ? -8.790 15.341 16.088 1.00 38.78 184 GLY A N 1
ATOM 1398 C CA . GLY A 1 184 ? -7.958 15.867 17.176 1.00 38.78 184 GLY A CA 1
ATOM 1399 C C . GLY A 1 184 ? -8.103 17.375 17.296 1.00 38.78 184 GLY A C 1
ATOM 1400 O O . GLY A 1 184 ? -7.908 17.869 18.425 1.00 38.78 184 GLY A O 1
#

Radius of gyration: 18.74 Å; chains: 1; bounding box: 38×34×56 Å

Foldseek 3Di:
DDDDDLPPPDPPDDPDLLVVLVSLQSCLPVLLCCLPVLLVVLVVLLVVLLVVLVVFPPDDLSVLSN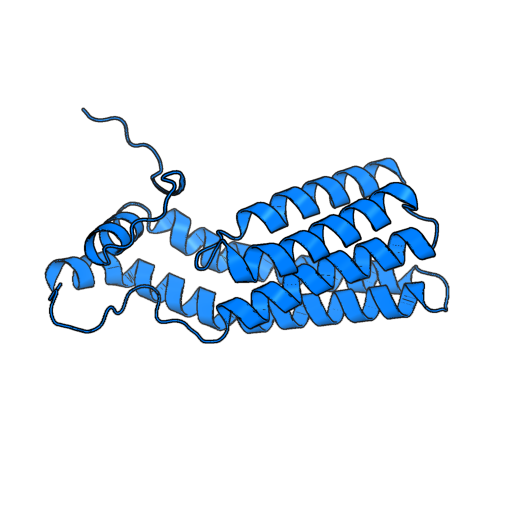LLSVLSVQLSVLSNVVSVLSNVSSVCSVVCSVVPDPPDDRSPCPVPVSPLSSLCSLLSSQLSNLVSCLVSVLQVVLSNVRNVVSVVCNVVCVPPPPPDDCVVSVVSVVSVVVSNVVSD

pLDDT: mean 75.84, std 17.14, range [33.72, 97.56]

Sequence (184 aa):
MRRWRPNFRRFPIPTDPLEQLTLIANDRAGWTAQAVIFPVCFLAFTIIFGWMAARLPAGSARWLAIAAALAAGAALLLWLPISADRLRLAARAAEMIAAYDPTAPSEVFRDTGTFWPYTFCALASVALLGAALALAGVLPVLGWIVAALALVGALTGAFVMHDWPPFLSYVILMVLSIGLIRAG

Secondary structure (DSSP, 8-state):
------GGG-SSPP--HHHHHHHHHHTHHHHHHHHHHHHHHHHHHHHHHHHHHHHSPTTHHHHHHHHHHHHHHHHHHHHHHHHHHHHHHHHHHHHHHHT--TTSPP-TT---S-HHHHHHHHHHHHHHHHHHHHHTTSSHHHHHHHHHHHHHHHHHHHHH-TT--THHHHHHHHHHHHHHHHH-